Protein AF-A0A4Q4CQW1-F1 (afdb_monomer_lite)

Structure (mmCIF, N/CA/C/O backbone):
data_AF-A0A4Q4CQW1-F1
#
_entry.id   AF-A0A4Q4CQW1-F1
#
loop_
_atom_site.group_PDB
_atom_site.id
_atom_site.type_symbol
_atom_site.label_atom_id
_atom_site.label_alt_id
_atom_site.label_comp_id
_atom_site.label_asym_id
_atom_site.label_entity_id
_atom_site.label_seq_id
_atom_site.pdbx_PDB_ins_code
_atom_site.Cartn_x
_atom_site.Cartn_y
_atom_site.Cartn_z
_atom_site.occupancy
_atom_site.B_iso_or_equiv
_atom_site.auth_seq_id
_atom_site.auth_comp_id
_atom_site.auth_asym_id
_atom_site.auth_atom_id
_atom_site.pdbx_PDB_model_num
ATOM 1 N N . MET A 1 1 ? 96.031 -13.512 -10.163 1.00 49.12 1 MET A N 1
ATOM 2 C CA . MET A 1 1 ? 94.839 -12.641 -10.040 1.00 49.12 1 MET A CA 1
ATOM 3 C C . MET A 1 1 ? 93.915 -13.005 -11.191 1.00 49.12 1 MET A C 1
ATOM 5 O O . MET A 1 1 ? 94.384 -12.940 -12.320 1.00 49.12 1 MET A O 1
ATOM 9 N N . PRO A 1 2 ? 92.725 -13.565 -10.910 1.00 44.16 2 PRO A N 1
ATOM 10 C CA . PRO A 1 2 ? 91.571 -12.749 -10.520 1.00 44.16 2 PRO A CA 1
ATOM 11 C C . PRO A 1 2 ? 90.805 -13.259 -9.281 1.00 44.16 2 PRO A C 1
ATOM 13 O O . PRO A 1 2 ? 90.914 -14.414 -8.882 1.00 44.16 2 PRO A O 1
ATOM 16 N N . MET A 1 3 ? 90.066 -12.328 -8.670 1.00 43.31 3 MET A N 1
ATOM 17 C CA . MET A 1 3 ? 89.068 -12.498 -7.603 1.00 43.31 3 MET A CA 1
ATOM 18 C C . MET A 1 3 ? 87.832 -13.254 -8.105 1.00 43.31 3 MET A C 1
ATOM 20 O O . MET A 1 3 ? 87.540 -13.133 -9.286 1.00 43.31 3 MET A O 1
ATOM 24 N N . LEU A 1 4 ? 87.079 -13.905 -7.204 1.00 46.31 4 LEU A N 1
ATOM 25 C CA . LEU A 1 4 ? 85.600 -14.046 -7.183 1.00 46.31 4 LEU A CA 1
ATOM 26 C C . LEU A 1 4 ? 85.262 -14.946 -5.970 1.00 46.31 4 LEU A C 1
ATOM 28 O O . LEU A 1 4 ? 85.638 -16.108 -5.958 1.00 46.31 4 LEU A O 1
ATOM 32 N N . ALA A 1 5 ? 84.801 -14.460 -4.815 1.00 45.62 5 ALA A N 1
ATOM 33 C CA . ALA A 1 5 ? 83.564 -13.750 -4.457 1.00 45.62 5 ALA A CA 1
ATOM 34 C C . ALA A 1 5 ? 82.764 -14.652 -3.490 1.00 45.62 5 ALA A C 1
ATOM 36 O O . ALA A 1 5 ? 82.276 -15.713 -3.868 1.00 45.62 5 ALA A O 1
ATOM 37 N N . SER A 1 6 ? 82.677 -14.234 -2.225 1.00 50.53 6 SER A N 1
ATOM 38 C CA . SER A 1 6 ? 81.941 -14.908 -1.149 1.00 50.53 6 SER A CA 1
ATOM 39 C C . SER A 1 6 ? 80.443 -15.036 -1.465 1.00 50.53 6 SER A C 1
ATOM 41 O O . SER A 1 6 ? 79.864 -14.091 -2.012 1.00 50.53 6 SER A O 1
ATOM 43 N N . PRO A 1 7 ? 79.769 -16.132 -1.070 1.00 47.31 7 PRO A N 1
ATOM 44 C CA . PRO A 1 7 ? 78.327 -16.248 -1.237 1.00 47.31 7 PRO A CA 1
ATOM 45 C C . PRO A 1 7 ? 77.616 -15.290 -0.270 1.00 47.31 7 PRO A C 1
ATOM 47 O O . PRO A 1 7 ? 77.681 -15.440 0.949 1.00 47.31 7 PRO A O 1
ATOM 50 N N . ARG A 1 8 ? 76.942 -14.274 -0.820 1.00 46.38 8 ARG A N 1
ATOM 51 C CA . ARG A 1 8 ? 76.011 -13.420 -0.073 1.00 46.38 8 ARG A CA 1
ATOM 52 C C . ARG A 1 8 ? 74.721 -14.203 0.173 1.00 46.38 8 ARG A C 1
ATOM 54 O O . ARG A 1 8 ? 74.078 -14.639 -0.777 1.00 46.38 8 ARG A O 1
ATOM 61 N N . ALA A 1 9 ? 74.352 -14.360 1.441 1.00 49.25 9 ALA A N 1
ATOM 62 C CA . ALA A 1 9 ? 73.054 -14.877 1.850 1.00 49.25 9 ALA A CA 1
ATOM 63 C C . ALA A 1 9 ? 71.932 -13.970 1.312 1.00 49.25 9 ALA A C 1
ATOM 65 O O . ALA A 1 9 ? 71.965 -12.754 1.506 1.00 49.25 9 ALA A O 1
ATOM 66 N N . ALA A 1 10 ? 70.955 -14.556 0.621 1.00 48.00 10 ALA A N 1
ATOM 67 C CA . ALA A 1 10 ? 69.757 -13.855 0.173 1.00 48.00 10 ALA A CA 1
ATOM 68 C C . ALA A 1 10 ? 68.766 -13.709 1.348 1.00 48.00 10 ALA A C 1
ATOM 70 O O . ALA A 1 10 ? 68.547 -14.689 2.065 1.00 48.00 10 ALA A O 1
ATOM 71 N N . PRO A 1 11 ? 68.146 -12.535 1.566 1.00 47.41 11 PRO A N 1
ATOM 72 C CA . PRO A 1 11 ? 67.119 -12.388 2.586 1.00 47.41 11 PRO A CA 1
ATOM 73 C C . PRO A 1 11 ? 65.802 -12.982 2.069 1.00 47.41 11 PRO A C 1
ATOM 75 O O . PRO A 1 11 ? 65.310 -12.608 1.004 1.00 47.41 11 PRO A O 1
ATOM 78 N N . ILE A 1 12 ? 65.222 -13.911 2.827 1.00 50.59 12 ILE A N 1
ATOM 79 C CA . ILE A 1 12 ? 63.873 -14.426 2.579 1.00 50.59 12 ILE A CA 1
ATOM 80 C C . ILE A 1 12 ? 62.883 -13.337 3.005 1.00 50.59 12 ILE A C 1
ATOM 82 O O . ILE A 1 12 ? 62.698 -13.084 4.193 1.00 50.59 12 ILE A O 1
ATOM 86 N N . VAL A 1 13 ? 62.254 -12.676 2.034 1.00 48.62 13 VAL A N 1
ATOM 87 C CA . VAL A 1 13 ? 61.113 -11.786 2.278 1.00 48.62 13 VAL A CA 1
ATOM 88 C C . VAL A 1 13 ? 59.868 -12.660 2.415 1.00 48.62 13 VAL A C 1
ATOM 90 O O . VAL A 1 13 ? 59.354 -13.186 1.431 1.00 48.62 13 VAL A O 1
ATOM 93 N N . ALA A 1 14 ? 59.396 -12.847 3.646 1.00 47.66 14 ALA A N 1
ATOM 94 C CA . ALA A 1 14 ? 58.129 -13.513 3.919 1.00 47.66 14 ALA A CA 1
ATOM 95 C C . ALA A 1 14 ? 56.969 -12.544 3.631 1.00 47.66 14 ALA A C 1
ATOM 97 O O . ALA A 1 14 ? 56.717 -11.614 4.396 1.00 47.66 14 ALA A O 1
ATOM 98 N N . ILE A 1 15 ? 56.265 -12.752 2.517 1.00 51.72 15 ILE A N 1
ATOM 99 C CA . ILE A 1 15 ? 55.003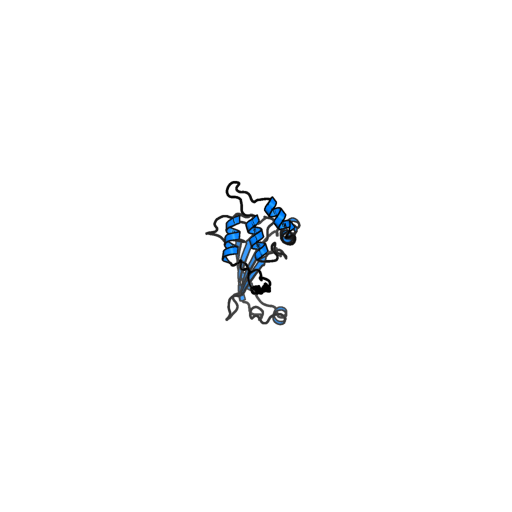 -12.065 2.223 1.00 51.72 15 ILE A CA 1
ATOM 100 C C . ILE A 1 15 ? 53.900 -12.783 3.006 1.00 51.72 15 ILE A C 1
ATOM 102 O O . ILE A 1 15 ? 53.448 -13.862 2.627 1.00 51.72 15 ILE A O 1
ATOM 106 N N . LEU A 1 16 ? 53.476 -12.189 4.119 1.00 48.44 16 LEU A N 1
ATOM 107 C CA . LEU A 1 16 ? 52.273 -12.598 4.842 1.00 48.44 16 LEU A CA 1
ATOM 108 C C . LEU A 1 16 ? 51.043 -12.147 4.040 1.00 48.44 16 LEU A C 1
ATOM 110 O O . LEU A 1 16 ? 50.651 -10.984 4.102 1.00 48.44 16 LEU A O 1
ATOM 114 N N . LEU A 1 17 ? 50.434 -13.066 3.282 1.00 49.72 17 LEU A N 1
ATOM 115 C CA . LEU A 1 17 ? 49.082 -12.871 2.757 1.00 49.72 17 LEU A CA 1
ATOM 116 C C . LEU A 1 17 ? 48.098 -12.892 3.932 1.00 49.72 17 LEU A C 1
ATOM 118 O O . LEU A 1 17 ? 47.755 -13.952 4.456 1.00 49.72 17 LEU A O 1
ATOM 122 N N . SER A 1 18 ? 47.623 -11.720 4.340 1.00 52.53 18 SER A N 1
ATOM 123 C CA . SER A 1 18 ? 46.448 -11.606 5.192 1.00 52.53 18 SER A CA 1
ATOM 124 C C . SER A 1 18 ? 45.213 -12.029 4.391 1.00 52.53 18 SER A C 1
ATOM 126 O O . SER A 1 18 ? 44.685 -11.286 3.567 1.00 52.53 18 SER A O 1
ATOM 128 N N . LEU A 1 19 ? 44.743 -13.254 4.634 1.00 51.09 19 LEU A N 1
ATOM 129 C CA . LEU A 1 19 ? 43.402 -13.695 4.254 1.00 51.09 19 LEU A CA 1
ATOM 130 C C . LEU A 1 19 ? 42.386 -12.864 5.048 1.00 51.09 19 LEU A C 1
ATOM 132 O O . LEU A 1 19 ? 42.023 -13.199 6.174 1.00 51.09 19 LEU A O 1
ATOM 136 N N . GLY A 1 20 ? 41.967 -11.736 4.475 1.00 50.59 20 GLY A N 1
ATOM 137 C CA . GLY A 1 20 ? 40.849 -10.958 4.985 1.00 50.59 20 GLY A CA 1
ATOM 138 C C . GLY A 1 20 ? 39.584 -11.803 4.910 1.00 50.59 20 GLY A C 1
ATOM 139 O O . GLY A 1 20 ? 39.096 -12.103 3.822 1.00 50.59 20 GLY A O 1
ATOM 140 N N . VAL A 1 21 ? 39.052 -12.200 6.064 1.00 57.56 21 VAL A N 1
ATOM 141 C CA . VAL A 1 21 ? 37.712 -12.778 6.151 1.00 57.56 21 VAL A CA 1
ATOM 142 C C . VAL A 1 21 ? 36.737 -11.651 5.821 1.00 57.56 21 VAL A C 1
ATOM 144 O O . VAL A 1 21 ? 36.438 -10.809 6.666 1.00 57.56 21 VAL A O 1
ATOM 147 N N . ALA A 1 22 ? 36.292 -11.585 4.566 1.00 57.78 22 ALA A N 1
ATOM 148 C CA . ALA A 1 22 ? 35.208 -10.700 4.174 1.00 57.78 22 ALA A CA 1
ATOM 149 C C . ALA A 1 22 ? 33.953 -11.138 4.937 1.00 57.78 22 ALA A C 1
ATOM 151 O O . ALA A 1 22 ? 33.376 -12.190 4.657 1.00 57.78 22 ALA A O 1
ATOM 152 N N . ALA A 1 23 ? 33.553 -10.351 5.936 1.00 54.97 23 ALA A N 1
ATOM 153 C CA . ALA A 1 23 ? 32.242 -10.502 6.545 1.00 54.97 23 ALA A CA 1
ATOM 154 C C . ALA A 1 23 ? 31.176 -10.389 5.437 1.00 54.97 23 ALA A C 1
ATOM 156 O O . ALA A 1 23 ? 31.339 -9.566 4.529 1.00 54.97 23 ALA A O 1
ATOM 157 N N . PRO A 1 24 ? 30.102 -11.197 5.471 1.00 51.22 24 PRO A N 1
ATOM 158 C CA . PRO A 1 24 ? 29.049 -11.094 4.476 1.00 51.22 24 PRO A CA 1
ATOM 159 C C . PRO A 1 24 ? 28.472 -9.680 4.538 1.00 51.22 24 PRO A C 1
ATOM 161 O O . PRO A 1 24 ? 27.963 -9.249 5.574 1.00 51.22 24 PRO A O 1
ATOM 164 N N . ALA A 1 25 ? 28.590 -8.941 3.436 1.00 57.81 25 ALA A N 1
ATOM 165 C CA . ALA A 1 25 ? 27.959 -7.642 3.308 1.00 57.81 25 ALA A CA 1
ATOM 166 C C . ALA A 1 25 ? 26.443 -7.855 3.386 1.00 57.81 25 ALA A C 1
ATOM 168 O O . ALA A 1 25 ? 25.837 -8.425 2.478 1.00 57.81 25 ALA A O 1
ATOM 169 N N . VAL A 1 26 ? 25.829 -7.435 4.490 1.00 58.59 26 VAL A N 1
ATOM 170 C CA . VAL A 1 26 ? 24.372 -7.361 4.577 1.00 58.59 26 VAL A CA 1
ATOM 171 C C . VAL A 1 26 ? 23.952 -6.263 3.607 1.00 58.59 26 VAL A C 1
ATOM 173 O O . VAL A 1 26 ? 24.338 -5.107 3.780 1.00 58.59 26 VAL A O 1
ATOM 176 N N . ALA A 1 27 ? 23.219 -6.624 2.553 1.00 65.88 27 ALA A N 1
ATOM 177 C CA . ALA A 1 27 ? 22.666 -5.642 1.631 1.00 65.88 27 ALA A CA 1
ATOM 178 C C . ALA A 1 27 ? 21.789 -4.669 2.431 1.00 65.88 27 ALA A C 1
ATOM 180 O O . ALA A 1 27 ? 20.836 -5.078 3.094 1.00 65.88 27 ALA A O 1
ATOM 181 N N . GLN A 1 28 ? 22.157 -3.390 2.425 1.00 77.62 28 GLN A N 1
ATOM 182 C CA . GLN A 1 28 ? 21.432 -2.376 3.174 1.00 77.62 28 GLN A CA 1
ATOM 183 C C . GLN A 1 28 ? 20.119 -2.055 2.464 1.00 77.62 28 GLN A C 1
ATOM 185 O O . GLN A 1 28 ? 20.101 -1.850 1.248 1.00 77.62 28 GLN A O 1
ATOM 190 N N . ALA A 1 29 ? 19.033 -1.992 3.236 1.00 88.38 29 ALA A N 1
ATOM 191 C CA . ALA A 1 29 ? 17.727 -1.669 2.691 1.00 88.38 29 ALA A CA 1
ATOM 192 C C . ALA A 1 29 ? 17.733 -0.290 2.009 1.00 88.38 29 ALA A C 1
ATOM 194 O O . ALA A 1 29 ? 18.381 0.638 2.512 1.00 88.38 29 ALA A O 1
ATOM 195 N N . PRO A 1 30 ? 17.017 -0.129 0.882 1.00 94.38 30 PRO A N 1
ATOM 196 C CA . PRO A 1 30 ? 16.922 1.144 0.198 1.00 94.38 30 PRO A CA 1
ATOM 197 C C . PRO A 1 30 ? 16.328 2.212 1.113 1.00 94.38 30 PRO A C 1
ATOM 199 O O . PRO A 1 30 ? 15.389 1.971 1.875 1.00 94.38 30 PRO A O 1
ATOM 202 N N . THR A 1 31 ? 16.860 3.423 1.006 1.00 95.31 31 THR A N 1
ATOM 203 C CA . THR A 1 31 ? 16.347 4.572 1.748 1.00 95.31 31 THR A CA 1
ATOM 204 C C . THR A 1 31 ? 14.974 4.995 1.210 1.00 95.31 31 THR A C 1
ATOM 206 O O . THR A 1 31 ? 14.658 4.743 0.042 1.00 95.31 31 THR A O 1
ATOM 209 N N . PRO A 1 32 ? 14.158 5.715 2.003 1.00 91.75 32 PRO A N 1
ATOM 210 C CA . PRO A 1 32 ? 12.898 6.276 1.513 1.00 91.75 32 PRO A CA 1
ATOM 211 C C . PRO A 1 32 ? 13.067 7.124 0.243 1.00 91.75 32 PRO A C 1
ATOM 213 O O . PRO A 1 32 ? 12.243 7.044 -0.666 1.00 91.75 32 PRO A O 1
ATOM 216 N N . MET A 1 33 ? 14.168 7.876 0.143 1.00 92.19 33 MET A N 1
ATOM 217 C CA . MET A 1 33 ? 14.482 8.674 -1.045 1.00 92.19 33 MET A CA 1
ATOM 218 C C . MET A 1 33 ? 14.753 7.804 -2.271 1.00 92.19 33 MET A C 1
ATOM 220 O O . MET A 1 33 ? 14.205 8.078 -3.332 1.00 92.19 33 MET A O 1
ATOM 224 N N . GLN A 1 34 ? 15.496 6.703 -2.124 1.00 94.88 34 GLN A N 1
ATOM 225 C CA . GLN A 1 34 ? 15.737 5.769 -3.229 1.00 94.88 34 GLN A CA 1
ATOM 226 C C . GLN A 1 34 ? 14.446 5.107 -3.724 1.00 94.88 34 GLN A C 1
ATOM 228 O O . GLN A 1 34 ? 14.309 4.848 -4.919 1.00 94.88 34 GLN A O 1
ATOM 233 N N . VAL A 1 35 ? 13.488 4.847 -2.829 1.00 94.12 35 VAL A N 1
ATOM 234 C CA . VAL A 1 35 ? 12.163 4.343 -3.217 1.00 94.12 35 VAL A CA 1
ATOM 235 C C . VAL A 1 35 ? 11.405 5.397 -4.027 1.00 94.12 35 VAL A C 1
ATOM 237 O O . VAL A 1 35 ? 10.8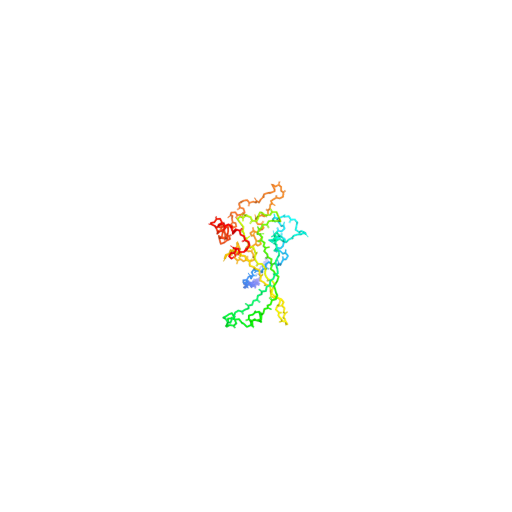71 5.076 -5.088 1.00 94.12 35 VAL A O 1
ATOM 240 N N . ILE A 1 36 ? 11.388 6.655 -3.573 1.00 92.19 36 ILE A N 1
ATOM 241 C CA . ILE A 1 36 ? 10.737 7.764 -4.290 1.00 92.19 36 ILE A CA 1
ATOM 242 C C . ILE A 1 36 ? 11.371 7.959 -5.671 1.00 92.19 36 ILE A C 1
ATOM 244 O O . ILE A 1 36 ? 10.659 7.958 -6.670 1.00 92.19 36 ILE A O 1
ATOM 248 N N . GLU A 1 37 ? 12.698 8.037 -5.752 1.00 93.88 37 GLU A N 1
ATOM 249 C CA . GLU A 1 37 ? 13.441 8.178 -7.011 1.00 93.88 37 GLU A CA 1
ATOM 250 C C . GLU A 1 37 ? 13.173 7.025 -7.984 1.00 93.88 37 GLU A C 1
ATOM 252 O O . GLU A 1 37 ? 13.093 7.230 -9.197 1.00 93.88 37 GLU A O 1
ATOM 257 N N . ALA A 1 38 ? 13.012 5.800 -7.477 1.00 95.38 38 ALA A N 1
ATOM 258 C CA . ALA A 1 38 ? 12.652 4.659 -8.306 1.00 95.38 38 ALA A CA 1
ATOM 259 C C . ALA A 1 38 ? 11.241 4.815 -8.900 1.00 95.38 38 ALA A C 1
ATOM 261 O O . ALA A 1 38 ? 11.056 4.562 -10.091 1.00 95.38 38 ALA A O 1
ATOM 262 N N . PHE A 1 39 ? 10.267 5.294 -8.117 1.00 93.81 39 PHE A N 1
ATOM 263 C CA . PHE A 1 39 ? 8.927 5.614 -8.623 1.00 93.81 39 PHE A CA 1
ATOM 264 C C . PHE A 1 39 ? 8.944 6.760 -9.641 1.00 93.81 39 PHE A C 1
ATOM 266 O O . PHE A 1 39 ? 8.292 6.644 -10.681 1.00 93.81 39 PHE A O 1
ATOM 273 N N . GLU A 1 40 ? 9.687 7.839 -9.375 1.00 93.00 40 GLU A N 1
ATOM 274 C CA . GLU A 1 40 ? 9.836 8.961 -10.314 1.00 93.00 40 GLU A CA 1
ATOM 275 C C . GLU A 1 40 ? 10.524 8.528 -11.609 1.00 93.00 40 GLU A C 1
ATOM 277 O O . GLU A 1 40 ? 10.162 8.976 -12.692 1.00 93.00 40 GLU A O 1
ATOM 282 N N . GLY A 1 41 ? 11.468 7.588 -11.527 1.00 93.38 41 GLY A N 1
ATOM 283 C CA . GLY A 1 41 ? 12.104 7.007 -12.703 1.00 93.38 41 GLY A CA 1
ATOM 284 C C . GLY A 1 41 ? 11.115 6.317 -13.646 1.00 93.38 41 GLY A C 1
ATOM 285 O O . GLY A 1 41 ? 11.354 6.286 -14.845 1.00 93.38 41 GLY A O 1
ATOM 286 N N . VAL A 1 42 ? 10.007 5.777 -13.135 1.00 92.12 42 VAL A N 1
ATOM 287 C CA . VAL A 1 42 ? 8.983 5.117 -13.961 1.00 92.12 42 VAL A CA 1
ATOM 288 C C . VAL A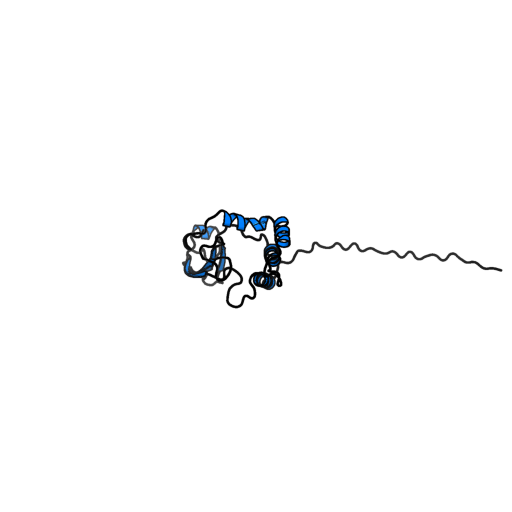 1 42 ? 7.902 6.096 -14.417 1.00 92.12 42 VAL A C 1
ATOM 290 O O . VAL A 1 42 ? 7.436 6.013 -15.549 1.00 92.12 42 VAL A O 1
ATOM 293 N N . GLN A 1 43 ? 7.482 7.007 -13.540 1.00 88.06 43 GLN A N 1
ATOM 294 C CA . GLN A 1 43 ? 6.305 7.861 -13.756 1.00 88.06 43 GLN A CA 1
ATOM 295 C C . GLN A 1 43 ? 6.645 9.275 -14.246 1.00 88.06 43 GLN A C 1
ATOM 297 O O . GLN A 1 43 ? 5.743 10.034 -14.599 1.00 88.06 43 GLN A O 1
ATOM 302 N N . GLY A 1 44 ? 7.928 9.634 -14.267 1.00 88.00 44 GLY A N 1
ATOM 303 C CA . GLY A 1 44 ? 8.380 11.015 -14.376 1.00 88.00 44 GLY A CA 1
ATOM 304 C C . GLY A 1 44 ? 8.325 11.750 -13.028 1.00 88.00 44 GLY A C 1
ATOM 305 O O . GLY A 1 44 ? 8.001 11.152 -12.001 1.00 88.00 44 GLY A O 1
ATOM 306 N N . PRO A 1 45 ? 8.648 13.055 -13.002 1.00 88.44 45 PRO A N 1
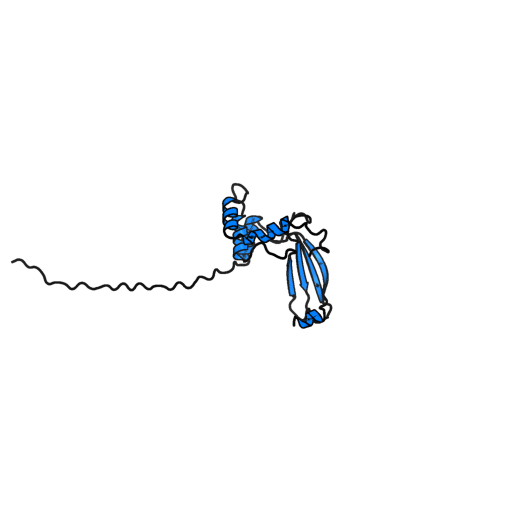ATOM 307 C CA . PRO A 1 45 ? 8.659 13.851 -11.776 1.00 88.44 45 PRO A CA 1
ATOM 308 C C . PRO A 1 45 ? 7.301 13.858 -11.058 1.00 88.44 45 PRO A C 1
ATOM 310 O O . PRO A 1 45 ? 6.277 14.237 -11.628 1.00 88.44 45 PRO A O 1
ATOM 313 N N . ILE A 1 46 ? 7.300 13.501 -9.774 1.00 86.31 46 ILE A N 1
ATOM 314 C CA . ILE A 1 46 ? 6.105 13.448 -8.928 1.00 86.31 46 ILE A CA 1
ATOM 315 C C . ILE A 1 46 ? 6.159 14.632 -7.961 1.00 86.31 46 ILE A C 1
ATOM 317 O O . ILE A 1 46 ? 7.015 14.695 -7.085 1.00 86.31 46 ILE A O 1
ATOM 321 N N . ARG A 1 47 ? 5.297 15.636 -8.157 1.00 87.44 47 ARG A N 1
ATOM 322 C CA . ARG A 1 47 ? 5.339 16.894 -7.372 1.00 87.44 47 ARG A CA 1
ATOM 323 C C . ARG A 1 47 ? 4.016 17.254 -6.704 1.00 87.44 47 ARG A C 1
ATOM 325 O O . ARG A 1 47 ? 4.011 17.944 -5.694 1.00 87.44 47 ARG A O 1
ATOM 332 N N . THR A 1 48 ? 2.901 16.785 -7.254 1.00 88.06 48 THR A N 1
ATOM 333 C CA . THR A 1 48 ? 1.546 17.190 -6.838 1.00 88.06 48 THR A CA 1
ATOM 334 C C . THR A 1 48 ? 0.676 16.021 -6.382 1.00 88.06 48 THR A C 1
ATOM 336 O O . THR A 1 48 ? -0.457 16.219 -5.950 1.00 88.06 48 THR A O 1
ATOM 339 N N . TYR A 1 49 ? 1.188 14.794 -6.467 1.00 89.94 49 TYR A N 1
ATOM 340 C CA . TYR A 1 49 ? 0.470 13.575 -6.112 1.00 89.94 49 TYR A CA 1
ATOM 341 C C . TYR A 1 49 ? 1.401 12.565 -5.433 1.00 89.94 49 TYR A C 1
ATOM 343 O O . TYR A 1 49 ? 2.605 12.777 -5.330 1.00 89.94 49 TYR A O 1
ATOM 351 N N . ARG A 1 50 ? 0.838 11.471 -4.909 1.00 89.75 50 ARG A N 1
ATOM 352 C CA . ARG A 1 50 ? 1.613 10.434 -4.209 1.00 89.75 50 ARG A CA 1
ATOM 353 C C . ARG A 1 50 ? 2.365 9.549 -5.210 1.00 89.75 50 ARG A C 1
ATOM 355 O O . ARG A 1 50 ? 1.753 9.166 -6.202 1.00 89.75 50 ARG A O 1
ATOM 362 N N . PRO A 1 51 ? 3.602 9.106 -4.918 1.00 88.00 51 PRO A N 1
ATOM 363 C CA . PRO A 1 51 ? 4.325 8.175 -5.788 1.00 88.00 51 PRO A CA 1
ATOM 364 C C . PRO A 1 51 ? 3.600 6.856 -6.062 1.00 88.00 51 PRO A C 1
ATOM 366 O O . PRO A 1 51 ? 3.814 6.228 -7.093 1.00 88.00 51 PRO A O 1
ATOM 369 N N . SER A 1 52 ? 2.724 6.447 -5.145 1.00 88.75 52 SER A N 1
ATOM 370 C CA . SER A 1 52 ? 1.885 5.263 -5.272 1.00 88.75 52 SER A CA 1
ATOM 371 C C . SER A 1 52 ? 0.487 5.544 -4.723 1.00 88.75 52 SER A C 1
ATOM 373 O O . SER A 1 52 ? 0.315 6.366 -3.818 1.00 88.75 52 SER A O 1
ATOM 375 N N . HIS A 1 53 ? -0.519 4.884 -5.298 1.00 93.75 53 HIS A N 1
ATOM 376 C CA . HIS A 1 53 ? -1.940 5.117 -5.018 1.00 93.75 53 HIS A CA 1
ATOM 377 C C . HIS A 1 53 ? -2.351 6.612 -5.014 1.00 93.75 53 HIS A C 1
ATOM 379 O O . HIS A 1 53 ? -3.013 7.071 -4.069 1.00 93.75 53 HIS A O 1
ATOM 385 N N . PRO A 1 54 ? -1.960 7.412 -6.031 1.00 93.44 54 PRO A N 1
ATOM 386 C CA . PRO A 1 54 ? -2.223 8.851 -6.071 1.00 93.44 54 PRO A CA 1
ATOM 387 C C . PRO A 1 54 ? -3.710 9.191 -6.114 1.00 93.44 54 PRO A C 1
ATOM 389 O O . PRO A 1 54 ? -4.148 10.079 -5.379 1.00 93.44 54 PRO A O 1
ATOM 392 N N . LYS A 1 55 ? -4.494 8.455 -6.906 1.00 95.19 55 LYS A N 1
ATOM 393 C CA . LYS A 1 55 ? -5.944 8.621 -6.996 1.00 95.19 55 LYS A CA 1
ATOM 394 C C . LYS A 1 55 ? -6.638 7.895 -5.843 1.00 95.19 55 LYS A C 1
ATOM 396 O O . LYS A 1 55 ? -6.310 6.749 -5.532 1.00 95.19 55 LYS A O 1
ATOM 401 N N . GLY A 1 56 ? -7.593 8.564 -5.205 1.00 94.75 56 GLY A N 1
ATOM 402 C CA . GLY A 1 56 ? -8.342 7.995 -4.092 1.00 94.75 56 GLY A CA 1
ATOM 403 C C . GLY A 1 56 ? -9.392 8.938 -3.524 1.00 94.75 56 GLY A C 1
ATOM 404 O O . GLY A 1 56 ? -9.468 10.098 -3.920 1.00 94.75 56 GLY A O 1
ATOM 405 N N . THR A 1 57 ? -10.172 8.430 -2.577 1.00 95.81 57 THR A N 1
ATOM 406 C CA . THR A 1 57 ? -11.200 9.181 -1.848 1.00 95.81 57 THR A CA 1
ATOM 407 C C . THR A 1 57 ? -11.074 8.926 -0.350 1.00 95.81 57 THR A C 1
ATOM 409 O O . THR A 1 57 ? -10.525 7.901 0.064 1.00 95.81 57 THR A O 1
ATOM 412 N N . CYS A 1 58 ? -11.562 9.857 0.461 1.00 97.19 58 CYS A N 1
ATOM 413 C CA . CYS A 1 58 ? -11.499 9.770 1.914 1.00 97.19 58 CYS A CA 1
ATOM 414 C C . CYS A 1 58 ? -12.891 9.572 2.515 1.00 97.19 58 CYS A C 1
ATOM 416 O O . CYS A 1 58 ? -13.887 10.061 1.989 1.00 97.19 58 CYS A O 1
ATOM 418 N N . ALA A 1 59 ? -12.927 8.898 3.657 1.00 97.69 59 ALA A N 1
ATOM 419 C CA . ALA A 1 59 ? -14.079 8.796 4.533 1.00 97.69 59 ALA A CA 1
ATOM 420 C C . ALA A 1 59 ? -13.639 9.034 5.983 1.00 97.69 59 ALA A C 1
ATOM 422 O O . ALA A 1 59 ? -12.458 8.923 6.321 1.00 97.69 59 ALA A O 1
ATOM 423 N N . ALA A 1 60 ? -14.598 9.349 6.844 1.00 97.75 60 ALA A N 1
ATOM 424 C CA . ALA A 1 60 ? -14.409 9.381 8.285 1.00 97.75 60 ALA A CA 1
ATOM 425 C C . ALA A 1 60 ? -15.363 8.375 8.925 1.00 97.75 60 ALA A C 1
ATOM 427 O O . ALA A 1 60 ? -16.458 8.132 8.416 1.00 97.75 60 ALA A O 1
ATOM 428 N N . GLY A 1 61 ? -14.944 7.784 10.034 1.00 96.56 61 GLY A N 1
ATOM 429 C CA . GLY A 1 61 ? -15.740 6.784 10.725 1.00 96.56 61 GLY A CA 1
ATOM 430 C C . GLY A 1 61 ? -15.203 6.511 12.112 1.00 96.56 61 GLY A C 1
ATOM 431 O O . GLY A 1 61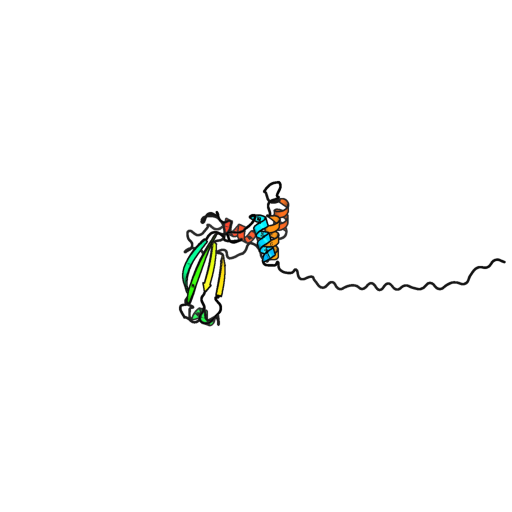 ? -14.429 7.295 12.662 1.00 96.56 61 GLY A O 1
ATOM 432 N N . PHE A 1 62 ? -15.585 5.369 12.666 1.00 96.88 62 PHE A N 1
ATOM 433 C CA . PHE A 1 62 ? -15.119 4.943 13.974 1.00 96.88 62 PHE A CA 1
ATOM 434 C C . PHE A 1 62 ? -14.744 3.470 13.961 1.00 96.88 62 PHE A C 1
ATOM 436 O O . PHE A 1 62 ? -15.354 2.681 13.243 1.00 96.88 62 PHE A O 1
ATOM 443 N N . PHE A 1 63 ? -13.763 3.126 14.783 1.00 96.38 63 PHE A N 1
ATOM 444 C CA . PHE A 1 63 ? -13.416 1.753 15.106 1.00 96.38 63 PHE A CA 1
ATOM 445 C C . PHE A 1 63 ? -13.804 1.467 16.554 1.00 96.38 63 PHE A C 1
ATOM 447 O O . PHE A 1 63 ? -13.645 2.326 17.418 1.00 96.38 63 PHE A O 1
ATOM 454 N N . GLU A 1 64 ? -14.309 0.269 16.811 1.00 95.94 64 GLU A N 1
ATOM 455 C CA . GLU A 1 64 ? -14.600 -0.222 18.152 1.00 95.94 64 GLU A CA 1
ATOM 456 C C . GLU A 1 64 ? -14.033 -1.637 18.245 1.00 95.94 64 GLU A C 1
ATOM 458 O O . GLU A 1 64 ? -14.429 -2.529 17.493 1.00 95.94 64 GLU A O 1
ATOM 463 N N . GLY A 1 65 ? -13.029 -1.820 19.103 1.00 93.88 65 GLY A N 1
ATOM 464 C CA . GLY A 1 65 ? -12.412 -3.126 19.302 1.00 93.88 65 GLY A CA 1
ATOM 465 C C . GLY A 1 65 ? -13.363 -4.092 20.001 1.00 93.88 65 GLY A C 1
ATOM 466 O O . GLY A 1 65 ? -14.019 -3.721 20.969 1.00 93.88 65 GLY A O 1
ATOM 467 N N . THR A 1 66 ? -13.412 -5.345 19.551 1.00 96.00 66 THR A N 1
ATOM 468 C CA . THR A 1 66 ? -14.213 -6.377 20.221 1.00 96.00 66 THR A CA 1
ATOM 469 C C . THR A 1 66 ? -13.496 -6.941 21.449 1.00 96.00 66 THR A C 1
ATOM 471 O O . THR A 1 66 ? -12.272 -6.836 21.587 1.00 96.00 66 THR A O 1
ATOM 474 N N . ALA A 1 67 ? -14.250 -7.621 22.317 1.00 95.50 67 ALA A N 1
ATOM 475 C CA . ALA A 1 67 ? -13.693 -8.327 23.469 1.00 95.50 67 ALA A CA 1
ATOM 476 C C . ALA A 1 67 ? -12.703 -9.435 23.059 1.00 95.50 67 ALA A C 1
ATOM 478 O O . ALA A 1 67 ? -11.746 -9.712 23.779 1.00 95.50 67 ALA A O 1
ATOM 479 N N . GLU A 1 68 ? -12.896 -10.066 21.900 1.00 96.50 68 GLU A N 1
ATOM 480 C CA . GLU A 1 68 ? -11.963 -11.042 21.330 1.00 96.50 68 GLU A CA 1
ATOM 481 C C . GLU A 1 68 ? -10.665 -10.369 20.880 1.00 96.50 68 GLU A C 1
ATOM 483 O O . GLU A 1 68 ? -9.585 -10.887 21.157 1.00 96.50 68 GLU A O 1
ATOM 488 N N . GLY A 1 69 ? -10.753 -9.193 20.250 1.00 94.06 69 GLY A N 1
ATOM 489 C CA . GLY A 1 69 ? -9.583 -8.404 19.862 1.00 94.06 69 GLY A CA 1
ATOM 490 C C . GLY A 1 69 ? -8.724 -8.006 21.064 1.00 94.06 69 GLY A C 1
ATOM 491 O O . GLY A 1 69 ? -7.500 -8.123 21.008 1.00 94.06 69 GLY A O 1
ATOM 492 N N . ALA A 1 70 ? -9.357 -7.640 22.183 1.00 94.56 70 ALA A N 1
ATOM 493 C CA . ALA A 1 70 ? -8.671 -7.313 23.436 1.00 94.56 70 ALA A CA 1
ATOM 494 C C . ALA A 1 70 ? -7.896 -8.501 24.044 1.00 94.56 70 ALA A C 1
ATOM 496 O O . ALA A 1 70 ? -6.922 -8.299 24.764 1.00 94.56 70 ALA A O 1
ATOM 497 N N . LYS A 1 71 ? -8.284 -9.749 23.740 1.00 96.44 71 LYS A N 1
ATOM 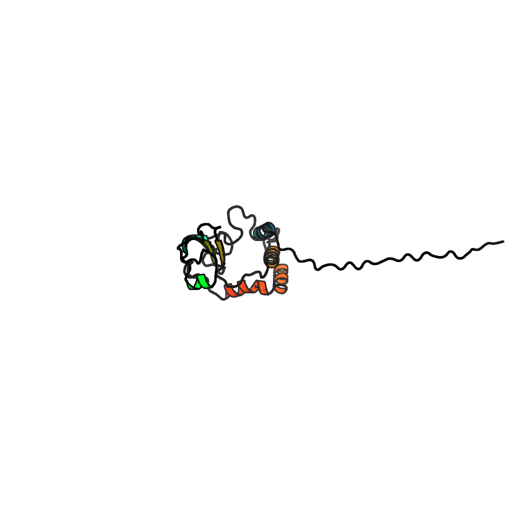498 C CA . LYS A 1 71 ? -7.535 -10.950 24.165 1.00 96.44 71 LYS A CA 1
ATOM 499 C C . LYS A 1 71 ? -6.271 -11.180 23.329 1.00 96.44 71 LYS A C 1
ATOM 501 O O . LYS A 1 71 ? -5.376 -11.888 23.778 1.00 96.44 71 LYS A O 1
ATOM 506 N N . LEU A 1 72 ? -6.206 -10.615 22.120 1.00 96.75 72 LEU A N 1
ATOM 507 C CA . LEU A 1 72 ? -5.104 -10.796 21.166 1.00 96.75 72 LEU A CA 1
ATOM 508 C C . LEU A 1 72 ? -4.104 -9.631 21.162 1.00 96.75 72 LEU A C 1
ATOM 510 O O . LEU A 1 72 ? -3.004 -9.777 20.631 1.00 96.75 72 LEU A O 1
ATOM 514 N N . SER A 1 73 ? -4.476 -8.471 21.706 1.00 92.81 73 SER A N 1
ATOM 515 C CA . SER A 1 73 ? -3.677 -7.248 21.625 1.00 92.81 73 SER A CA 1
ATOM 516 C C . SER A 1 73 ? -3.816 -6.392 22.875 1.00 92.81 73 SER A C 1
ATOM 518 O O . SER A 1 73 ? -4.916 -6.172 23.370 1.00 92.81 73 SER A O 1
ATOM 520 N N . VAL A 1 74 ? -2.693 -5.834 23.331 1.00 91.00 74 VAL A N 1
ATOM 521 C CA . VAL A 1 74 ? -2.643 -4.854 24.431 1.00 91.00 74 VAL A CA 1
ATOM 522 C C . VAL A 1 74 ? -2.800 -3.405 23.949 1.00 91.00 74 VAL A C 1
ATOM 524 O O . VAL A 1 74 ? -2.722 -2.475 24.748 1.00 91.00 74 VAL A O 1
ATOM 527 N N . SER A 1 75 ? -2.974 -3.183 22.640 1.00 90.50 75 SER A N 1
ATOM 528 C CA . SER A 1 75 ? -3.128 -1.833 22.091 1.00 90.50 75 SER A CA 1
ATOM 529 C C . SER A 1 75 ? -4.427 -1.186 22.592 1.00 90.50 75 SER A C 1
ATOM 531 O O . SER A 1 75 ? -5.484 -1.820 22.507 1.00 90.50 75 SER A O 1
ATOM 533 N N . PRO A 1 76 ? -4.407 0.096 23.015 1.00 89.31 76 PRO A N 1
ATOM 534 C CA . PRO A 1 76 ? -5.613 0.789 23.470 1.00 89.31 76 PRO A CA 1
ATOM 535 C C . PRO A 1 76 ? -6.709 0.882 22.402 1.00 89.31 76 PRO A C 1
ATOM 537 O O . PRO A 1 76 ? -7.880 1.030 22.742 1.00 89.31 76 PRO A O 1
ATOM 540 N N . ALA A 1 77 ? -6.359 0.740 21.116 1.00 90.69 77 ALA A N 1
ATOM 541 C CA . ALA A 1 77 ? -7.339 0.677 20.035 1.00 90.69 77 ALA A CA 1
ATOM 542 C C . ALA A 1 77 ? -8.355 -0.467 20.225 1.00 90.69 77 ALA A C 1
ATOM 544 O O . ALA A 1 77 ? -9.500 -0.338 19.804 1.00 90.69 77 ALA A O 1
ATOM 545 N N . PHE A 1 78 ? -7.960 -1.562 20.886 1.00 92.88 78 PHE A N 1
ATOM 546 C CA . PHE A 1 78 ? -8.815 -2.726 21.132 1.00 92.88 78 PHE A CA 1
ATOM 547 C C . PHE A 1 78 ? -9.534 -2.696 22.490 1.00 92.88 78 PHE A C 1
ATOM 549 O O . PHE A 1 78 ? -10.204 -3.660 22.840 1.00 92.88 78 PHE A O 1
ATOM 556 N N . GLY A 1 79 ? -9.453 -1.598 23.247 1.00 90.00 79 GLY A N 1
ATOM 557 C CA . GLY A 1 79 ? -10.049 -1.474 24.586 1.00 90.00 79 GLY A CA 1
ATOM 558 C C . GLY A 1 79 ? -11.576 -1.307 24.631 1.00 90.00 79 GLY A C 1
ATOM 559 O O . GLY A 1 79 ? -12.096 -0.876 25.656 1.00 90.00 79 GLY A O 1
ATOM 560 N N . GLY A 1 80 ? -12.298 -1.569 23.535 1.00 91.12 80 GLY A N 1
ATOM 561 C CA . GLY A 1 80 ? -13.762 -1.440 23.452 1.00 91.12 80 GLY A CA 1
ATOM 562 C C . GLY A 1 80 ? -14.301 -0.011 23.339 1.00 91.12 80 GLY A C 1
ATOM 563 O O . GLY A 1 80 ? -15.500 0.183 23.174 1.00 91.12 80 GLY A O 1
ATOM 564 N N . GLN A 1 81 ? -13.443 1.007 23.407 1.00 91.56 81 GLN A N 1
ATOM 565 C CA . GLN A 1 81 ? -13.862 2.388 23.184 1.00 91.56 81 GLN A CA 1
ATOM 566 C C . GLN A 1 81 ? -13.994 2.685 21.691 1.00 91.56 81 GLN A C 1
ATOM 568 O O . GLN A 1 81 ? -13.176 2.258 20.876 1.00 91.56 81 GLN A O 1
ATOM 573 N N . ARG A 1 82 ? -15.002 3.487 21.346 1.00 95.50 82 ARG A N 1
ATOM 574 C CA . ARG A 1 82 ? -15.203 3.992 19.991 1.00 95.50 82 ARG A CA 1
ATOM 575 C C . ARG A 1 82 ? -14.159 5.066 19.671 1.00 95.50 82 ARG A C 1
ATOM 577 O O . ARG A 1 82 ? -14.212 6.162 20.225 1.00 95.50 82 ARG A O 1
ATOM 584 N N . ILE A 1 83 ? -13.237 4.776 18.752 1.00 95.81 83 ILE A N 1
ATOM 585 C CA . ILE A 1 83 ? -12.147 5.686 18.363 1.00 95.81 83 ILE A CA 1
ATOM 586 C C . ILE A 1 83 ? -12.390 6.297 16.975 1.00 95.81 83 ILE A C 1
ATOM 588 O O . ILE A 1 83 ? -12.757 5.567 16.049 1.00 95.81 83 ILE A O 1
ATOM 592 N N . PRO A 1 84 ? -12.195 7.617 16.783 1.00 97.00 84 PRO A N 1
ATOM 593 C CA . PRO A 1 84 ? -12.313 8.241 15.469 1.00 97.00 84 PRO A CA 1
ATOM 594 C C . PRO A 1 84 ? -11.281 7.692 14.480 1.00 97.00 84 PRO A C 1
ATOM 596 O O . PRO A 1 84 ? -10.123 7.450 14.828 1.00 97.00 84 PRO A O 1
ATOM 599 N N . THR A 1 85 ? -11.689 7.550 13.221 1.00 97.62 85 THR A N 1
ATOM 600 C CA . THR A 1 85 ? -10.817 7.107 12.130 1.00 97.62 85 THR A CA 1
ATOM 601 C C . THR A 1 85 ? -10.910 8.030 10.926 1.00 97.62 85 THR A C 1
ATOM 603 O O . THR A 1 85 ? -11.980 8.544 10.593 1.00 97.62 85 THR A O 1
ATOM 606 N N . ILE A 1 86 ? -9.775 8.212 10.252 1.00 98.00 86 ILE A N 1
ATOM 607 C CA . ILE A 1 86 ? -9.721 8.764 8.897 1.00 98.00 86 ILE A CA 1
ATOM 608 C C . ILE A 1 86 ? -9.338 7.618 7.974 1.00 98.00 86 ILE A C 1
ATOM 610 O O . ILE A 1 86 ? -8.307 6.975 8.166 1.00 98.00 86 ILE A O 1
ATOM 614 N N . ILE A 1 87 ? -10.171 7.368 6.975 1.00 97.75 87 ILE A N 1
ATOM 615 C CA . ILE A 1 87 ? -10.025 6.261 6.038 1.00 97.75 87 ILE A CA 1
ATOM 616 C C . ILE A 1 87 ? -9.730 6.848 4.665 1.00 97.75 87 ILE A C 1
ATOM 618 O O . ILE A 1 87 ? -10.380 7.798 4.232 1.00 97.75 87 ILE A O 1
ATOM 622 N N . ARG A 1 88 ? -8.765 6.271 3.953 1.00 97.50 88 ARG A N 1
ATOM 623 C CA . ARG A 1 88 ? -8.491 6.590 2.557 1.00 97.50 88 ARG A CA 1
ATOM 624 C C . ARG A 1 88 ? -8.525 5.330 1.711 1.00 97.50 88 ARG A C 1
ATOM 626 O O . ARG A 1 88 ? -7.717 4.420 1.895 1.00 97.50 88 ARG A O 1
ATOM 633 N N . PHE A 1 89 ? -9.403 5.351 0.721 1.00 96.75 89 PHE A N 1
ATOM 634 C CA . PHE A 1 89 ? -9.429 4.391 -0.368 1.00 96.75 89 PHE A CA 1
ATOM 635 C C . PHE A 1 89 ? -8.591 4.907 -1.533 1.00 96.75 89 PHE A C 1
ATOM 637 O O . PHE A 1 89 ? -8.468 6.118 -1.735 1.00 96.75 89 PHE A O 1
ATOM 644 N N . GLY A 1 90 ? -8.023 4.009 -2.327 1.00 95.56 90 GLY A N 1
ATOM 645 C CA . GLY A 1 90 ? -7.272 4.398 -3.516 1.00 95.56 90 GLY A CA 1
ATOM 646 C C . GLY A 1 90 ? -7.075 3.258 -4.494 1.00 95.56 90 GLY A C 1
ATOM 647 O O . GLY A 1 90 ? -7.325 2.097 -4.178 1.00 95.56 90 GLY A O 1
ATOM 648 N N . VAL A 1 91 ? -6.605 3.591 -5.689 1.00 95.69 91 VAL A N 1
ATOM 649 C CA . VAL A 1 91 ? -6.312 2.626 -6.755 1.00 95.69 91 VAL A CA 1
ATOM 650 C C . VAL A 1 91 ? -4.825 2.669 -7.090 1.00 95.69 91 VAL A C 1
ATOM 652 O O . VAL A 1 91 ? -4.235 3.747 -7.154 1.00 95.69 91 VAL A O 1
ATOM 655 N N . GLY A 1 92 ? -4.204 1.500 -7.257 1.00 92.94 92 GLY A N 1
ATOM 656 C CA . GLY A 1 92 ? -2.813 1.411 -7.697 1.00 92.94 92 GLY A CA 1
ATOM 657 C C . GLY A 1 92 ? -2.657 1.873 -9.150 1.00 92.94 92 GLY A C 1
ATOM 658 O O . GLY A 1 92 ? -3.549 1.655 -9.970 1.00 92.94 92 GLY A O 1
ATOM 659 N N . GLY A 1 93 ? -1.514 2.468 -9.487 1.00 88.81 93 GLY A N 1
ATOM 660 C CA . GLY A 1 93 ? -1.252 3.073 -10.797 1.00 88.81 93 GLY A CA 1
ATOM 661 C C . GLY A 1 93 ? -1.020 4.581 -10.691 1.00 88.81 93 GLY A C 1
ATOM 662 O O . GLY A 1 93 ? -0.695 5.081 -9.617 1.00 88.81 93 GLY A O 1
ATOM 663 N N . GLY A 1 94 ? -1.177 5.295 -11.808 1.00 88.56 94 GLY A N 1
ATOM 664 C CA . GLY A 1 94 ? -0.987 6.747 -11.886 1.00 88.56 94 GLY A CA 1
ATOM 665 C C . GLY A 1 94 ? -2.221 7.569 -11.471 1.00 88.56 94 GLY A C 1
ATOM 666 O O . GLY A 1 94 ? -3.288 7.012 -11.202 1.00 88.56 94 GLY A O 1
ATOM 667 N N . PRO A 1 95 ? -2.119 8.912 -11.443 1.00 89.44 95 PRO A N 1
ATOM 668 C CA . PRO A 1 95 ? -3.202 9.808 -11.008 1.00 89.44 95 PRO A CA 1
ATOM 669 C C . PRO A 1 95 ? -4.470 9.725 -11.875 1.00 89.44 95 PRO A C 1
ATOM 671 O O . PRO A 1 95 ? -5.555 10.060 -11.410 1.00 89.44 95 PRO A O 1
ATOM 674 N N . THR A 1 96 ? -4.349 9.238 -13.110 1.00 90.56 96 THR A N 1
ATOM 675 C CA . THR A 1 96 ? -5.449 9.061 -14.070 1.00 90.56 96 THR A CA 1
ATOM 676 C C . THR A 1 96 ? -5.954 7.617 -14.156 1.00 90.56 96 THR A C 1
ATOM 678 O O . THR A 1 96 ? -6.752 7.300 -15.037 1.00 90.56 96 THR A O 1
ATOM 681 N N . ALA A 1 97 ? -5.512 6.721 -13.264 1.00 92.75 97 ALA A N 1
ATOM 682 C CA . ALA A 1 97 ? -5.938 5.325 -13.282 1.00 92.75 97 ALA A CA 1
ATOM 683 C C . ALA A 1 97 ? -7.470 5.194 -13.167 1.00 92.75 97 ALA A C 1
ATOM 685 O O . ALA A 1 97 ? -8.124 5.851 -12.348 1.00 92.75 97 ALA A O 1
ATOM 686 N N . ALA A 1 98 ? -8.054 4.315 -13.984 1.00 94.12 98 ALA A N 1
ATOM 687 C CA . ALA A 1 98 ? -9.470 3.984 -13.888 1.00 94.12 98 ALA A CA 1
ATOM 688 C C . ALA A 1 98 ? -9.751 3.231 -12.578 1.00 94.12 98 ALA A C 1
ATOM 690 O O . ALA A 1 98 ? -9.012 2.308 -12.220 1.00 94.12 98 ALA A O 1
ATOM 691 N N . ASP A 1 99 ? -10.857 3.559 -11.901 1.00 93.12 99 ASP A N 1
ATOM 692 C CA . ASP A 1 99 ? -11.273 2.849 -10.675 1.00 93.12 99 ASP A CA 1
ATOM 693 C C . ASP A 1 99 ? -11.686 1.399 -10.954 1.00 93.12 99 ASP A C 1
ATOM 695 O O . ASP A 1 99 ? -11.786 0.594 -10.035 1.00 93.12 99 ASP A O 1
ATOM 699 N N . THR A 1 100 ? -11.877 1.046 -12.225 1.00 92.44 100 THR A N 1
ATOM 700 C CA . THR A 1 100 ? -12.179 -0.302 -12.725 1.00 92.44 100 THR A CA 1
ATOM 701 C C . THR A 1 100 ? -10.943 -1.036 -13.256 1.00 92.44 100 THR A C 1
ATOM 703 O O . THR A 1 100 ? -11.056 -2.154 -13.749 1.00 92.44 100 THR A O 1
ATOM 706 N N . SER A 1 101 ? -9.746 -0.443 -13.163 1.00 93.12 101 SER A N 1
ATOM 707 C CA . SER A 1 101 ? -8.513 -1.085 -13.635 1.00 93.12 101 SER A CA 1
ATOM 708 C C . SER A 1 101 ? -8.189 -2.361 -12.843 1.00 93.12 101 SER A C 1
ATOM 710 O O . SER A 1 101 ? -8.458 -2.451 -11.638 1.00 93.12 101 SER A O 1
ATOM 712 N N . ARG A 1 102 ? -7.568 -3.347 -13.509 1.00 93.50 102 ARG A N 1
ATOM 713 C CA . ARG A 1 102 ? -7.030 -4.576 -12.889 1.00 93.50 102 ARG A CA 1
ATOM 714 C C . ARG A 1 102 ? -5.744 -4.285 -12.115 1.00 93.50 102 ARG A C 1
ATOM 716 O O . ARG A 1 102 ? -4.647 -4.662 -12.508 1.00 93.50 102 ARG A O 1
ATOM 723 N N . SER A 1 103 ? -5.914 -3.557 -11.024 1.00 94.25 103 SER A N 1
ATOM 724 C CA . SER A 1 103 ? -4.870 -3.075 -10.124 1.00 94.25 103 SER A CA 1
ATOM 725 C C . SER A 1 103 ? -5.299 -3.303 -8.676 1.00 94.25 103 SER A C 1
ATOM 727 O O . SER A 1 103 ? -6.452 -3.652 -8.414 1.00 94.25 103 SER A O 1
ATOM 729 N N . THR A 1 104 ? -4.402 -3.086 -7.722 1.00 95.56 104 THR A N 1
ATOM 730 C CA . THR A 1 104 ? -4.732 -3.123 -6.294 1.00 95.56 104 THR A CA 1
ATOM 731 C C . THR A 1 104 ? -5.716 -2.008 -5.934 1.00 95.56 104 THR A C 1
ATOM 733 O O . THR A 1 104 ? -5.737 -0.928 -6.538 1.00 95.56 104 THR A O 1
ATOM 736 N N . ARG A 1 105 ? -6.546 -2.248 -4.920 1.00 96.44 105 ARG A N 1
ATOM 737 C CA . ARG A 1 105 ? -7.216 -1.187 -4.162 1.00 96.44 105 ARG A CA 1
ATOM 738 C C . ARG A 1 105 ? -6.456 -1.016 -2.848 1.00 96.44 105 ARG A C 1
ATOM 740 O O . ARG A 1 105 ? -6.014 -2.008 -2.281 1.00 96.44 105 ARG A O 1
ATOM 747 N N . SER A 1 106 ? -6.237 0.213 -2.395 1.00 95.81 106 SER A N 1
ATOM 748 C CA . SER A 1 106 ? -5.624 0.489 -1.088 1.00 95.81 106 SER A CA 1
ATOM 749 C C . SER A 1 106 ? -6.681 0.859 -0.065 1.00 95.81 106 SER A C 1
ATOM 751 O O . SER A 1 106 ? -7.590 1.625 -0.389 1.00 95.81 106 SER A O 1
ATOM 753 N N . LEU A 1 107 ? -6.475 0.410 1.168 1.00 96.44 107 LEU A N 1
ATOM 754 C CA . LEU A 1 107 ? -7.210 0.836 2.351 1.00 96.44 107 LEU A CA 1
ATOM 755 C C . LEU A 1 107 ? -6.199 1.335 3.382 1.00 96.44 107 LEU A C 1
ATOM 757 O O . LEU A 1 107 ? -5.501 0.546 4.015 1.00 96.44 107 LEU A O 1
ATOM 761 N N . SER A 1 108 ? -6.102 2.652 3.531 1.00 97.06 108 SER A N 1
ATOM 762 C CA . SER A 1 108 ? -5.310 3.267 4.594 1.00 97.06 108 SER A CA 1
ATOM 763 C C . SER A 1 108 ? -6.236 3.775 5.685 1.00 97.06 108 SER A C 1
ATOM 765 O O . SER A 1 108 ? -7.216 4.453 5.383 1.00 97.06 108 SER A O 1
ATOM 767 N N . ILE A 1 109 ? -5.937 3.463 6.941 1.00 97.31 109 ILE A N 1
ATOM 768 C CA . ILE A 1 109 ? -6.751 3.871 8.087 1.00 97.31 109 ILE A CA 1
ATOM 769 C C . ILE A 1 109 ? -5.833 4.498 9.124 1.00 97.31 109 ILE A C 1
ATOM 771 O O . ILE A 1 109 ? -4.864 3.872 9.544 1.00 97.31 109 ILE A O 1
ATOM 775 N N . ARG A 1 110 ? -6.162 5.718 9.544 1.00 97.31 110 ARG A N 1
ATOM 776 C CA . ARG A 1 110 ? -5.579 6.365 10.715 1.00 97.31 110 ARG A CA 1
ATOM 777 C C . ARG A 1 110 ? -6.549 6.253 11.876 1.00 97.31 110 ARG A C 1
ATOM 779 O O . ARG A 1 110 ? -7.631 6.835 11.813 1.00 97.31 110 ARG A O 1
ATOM 786 N N . PHE A 1 111 ? -6.146 5.562 12.931 1.00 96.69 111 PHE A N 1
ATOM 787 C CA . PHE A 1 111 ? -6.877 5.438 14.186 1.00 96.69 111 PHE A CA 1
ATOM 788 C C . PHE A 1 111 ? -6.403 6.515 15.163 1.00 96.69 111 PHE A C 1
ATOM 790 O O . PHE A 1 111 ? -5.218 6.580 15.499 1.00 96.69 111 PHE A O 1
ATOM 797 N N . GLN A 1 112 ? -7.318 7.363 15.633 1.00 94.88 112 GLN A N 1
ATOM 798 C CA . GLN A 1 112 ? -7.022 8.372 16.650 1.00 94.88 112 GLN A CA 1
ATOM 799 C C . GLN A 1 112 ? -7.135 7.745 18.041 1.00 94.88 112 GLN A C 1
ATOM 801 O O . GLN A 1 112 ? -8.158 7.858 18.714 1.00 94.88 112 GLN A O 1
ATOM 806 N N . VAL A 1 113 ? -6.093 7.011 18.430 1.00 89.75 113 VAL A N 1
ATOM 807 C CA . VAL A 1 113 ? -6.045 6.290 19.705 1.00 89.75 113 VAL A CA 1
ATOM 808 C C . VAL A 1 113 ? -6.026 7.292 20.875 1.00 89.75 113 VAL A C 1
ATOM 810 O O . VAL A 1 113 ? -5.202 8.211 20.857 1.00 89.75 113 VAL A O 1
ATOM 813 N N . PRO A 1 114 ? -6.893 7.143 21.899 1.00 81.88 114 PRO A N 1
ATOM 814 C CA . PRO A 1 114 ? -6.908 8.032 23.058 1.00 81.88 114 PRO A CA 1
ATOM 815 C C . PRO A 1 114 ? -5.551 8.072 23.765 1.00 81.88 114 PRO A C 1
ATOM 817 O O . PRO A 1 114 ? -4.950 7.027 24.011 1.00 81.88 114 PRO A O 1
ATOM 820 N N . ASN A 1 115 ? -5.089 9.276 24.120 1.00 77.44 115 ASN A N 1
ATOM 821 C CA . ASN A 1 115 ? -3.852 9.507 24.882 1.00 77.44 115 ASN A CA 1
ATOM 822 C C . ASN A 1 115 ? -2.590 8.866 24.267 1.00 77.44 115 ASN A C 1
ATOM 824 O O . ASN A 1 115 ? -1.630 8.577 24.980 1.00 77.44 115 ASN A O 1
ATOM 828 N N . GLY A 1 116 ? -2.590 8.627 22.953 1.00 76.00 116 GLY A N 1
ATOM 829 C CA . GLY A 1 116 ? -1.525 7.917 22.257 1.00 76.00 116 GLY A CA 1
ATOM 830 C C . GLY A 1 116 ? -1.140 8.556 20.928 1.00 76.00 116 GLY A C 1
ATOM 831 O O . GLY A 1 116 ? -1.726 9.536 20.471 1.00 76.00 116 GLY A O 1
ATOM 832 N N . THR A 1 117 ? -0.125 7.971 20.294 1.00 85.69 117 THR A N 1
ATOM 833 C CA . THR A 1 117 ? 0.219 8.301 18.906 1.00 85.69 117 THR A CA 1
ATOM 834 C C . THR A 1 117 ? -0.838 7.693 17.981 1.00 85.69 117 THR A C 1
ATOM 836 O O . THR A 1 117 ? -1.239 6.548 18.215 1.00 85.69 117 THR A O 1
ATOM 839 N N . PRO A 1 118 ? -1.294 8.408 16.934 1.00 91.12 118 PRO A N 1
ATOM 840 C CA . PRO A 1 118 ? -2.164 7.819 15.928 1.00 91.12 118 PRO A CA 1
ATOM 841 C C . PRO A 1 118 ? -1.555 6.535 15.370 1.00 91.12 118 PRO A C 1
ATOM 843 O O . PRO A 1 118 ? -0.367 6.487 15.051 1.00 91.12 118 PRO A O 1
ATOM 846 N N . TRP A 1 119 ? -2.374 5.501 15.237 1.00 94.06 119 TRP A N 1
ATOM 847 C CA . TRP A 1 119 ? -1.956 4.272 14.578 1.00 94.06 119 TRP A CA 1
ATOM 848 C C . TRP A 1 119 ? -2.368 4.343 13.112 1.00 94.06 119 TRP A C 1
ATOM 850 O O . TRP A 1 119 ? -3.543 4.536 12.810 1.00 94.06 119 TRP A O 1
ATOM 860 N N . ASP A 1 120 ? -1.404 4.195 12.208 1.00 95.81 120 ASP A N 1
ATOM 861 C CA . ASP A 1 120 ? -1.652 4.125 10.773 1.00 95.81 120 ASP A CA 1
ATOM 862 C C . ASP A 1 120 ? -1.534 2.680 10.277 1.00 95.81 120 ASP A C 1
ATOM 864 O O . ASP A 1 120 ? -0.521 2.011 10.486 1.00 95.81 120 ASP A O 1
ATOM 868 N N . MET A 1 121 ? -2.559 2.215 9.567 1.00 95.50 121 MET A N 1
ATOM 869 C CA . MET A 1 121 ? -2.516 1.001 8.758 1.00 95.50 121 MET A CA 1
ATOM 870 C C . MET A 1 121 ? -2.534 1.372 7.281 1.00 95.50 121 MET A C 1
ATOM 872 O O . MET A 1 121 ? -3.322 2.216 6.855 1.00 95.50 121 MET A O 1
ATOM 876 N N . ALA A 1 122 ? -1.695 0.711 6.488 1.00 94.62 122 ALA A N 1
ATOM 877 C CA . ALA A 1 122 ? -1.658 0.850 5.039 1.00 94.62 122 ALA A CA 1
ATOM 878 C C . ALA A 1 122 ? -1.791 -0.533 4.400 1.00 94.62 122 ALA A C 1
ATOM 880 O O . ALA A 1 122 ? -0.833 -1.299 4.347 1.00 94.62 122 ALA A O 1
ATOM 881 N N . ASN A 1 123 ? -2.995 -0.837 3.925 1.00 95.38 123 ASN A N 1
ATOM 882 C CA . ASN A 1 123 ? -3.354 -2.142 3.392 1.00 95.38 123 ASN A CA 1
ATOM 883 C C . ASN A 1 123 ? -3.620 -2.064 1.888 1.00 95.38 123 ASN A C 1
ATOM 885 O O . ASN A 1 123 ? -3.912 -1.000 1.329 1.00 95.38 123 ASN A O 1
ATOM 889 N N . ILE A 1 124 ? -3.580 -3.227 1.246 1.00 95.25 124 ILE A N 1
ATOM 890 C CA . ILE A 1 124 ? -4.018 -3.428 -0.131 1.00 95.25 124 ILE A CA 1
ATOM 891 C C . ILE A 1 124 ? -4.989 -4.605 -0.191 1.00 95.25 124 ILE A C 1
ATOM 893 O O . ILE A 1 124 ? -4.878 -5.540 0.591 1.00 95.25 124 ILE A O 1
ATOM 897 N N . SER A 1 125 ? -5.888 -4.587 -1.167 1.00 94.75 125 SER A N 1
ATOM 898 C CA . SER A 1 125 ? -6.935 -5.597 -1.375 1.00 94.75 125 SER A CA 1
ATOM 899 C C . SER A 1 125 ? -6.436 -6.937 -1.922 1.00 94.75 125 SER A C 1
ATOM 901 O O . SER A 1 125 ? -7.215 -7.744 -2.424 1.00 94.75 125 SER A O 1
ATOM 903 N N . VAL A 1 126 ? -5.118 -7.124 -1.976 1.00 94.38 126 VAL A N 1
ATOM 904 C CA . VAL A 1 126 ? -4.479 -8.308 -2.546 1.00 94.38 126 VAL A CA 1
ATOM 905 C C . VAL A 1 126 ? -3.646 -8.935 -1.436 1.00 94.38 126 VAL A C 1
ATOM 907 O O . VAL A 1 126 ? -2.821 -8.232 -0.855 1.00 94.38 126 VAL A O 1
ATOM 910 N N . PRO A 1 127 ? -3.774 -10.245 -1.167 1.00 93.69 127 PRO A N 1
ATOM 911 C CA . PRO A 1 127 ? -3.089 -10.892 -0.043 1.00 93.69 127 PRO A CA 1
ATOM 912 C C . PRO A 1 127 ? -1.576 -11.072 -0.265 1.00 93.69 127 PRO A C 1
ATOM 914 O O . PRO A 1 127 ? -0.904 -11.747 0.508 1.00 93.69 127 PRO A O 1
ATOM 917 N N . ILE A 1 128 ? -1.039 -10.516 -1.352 1.00 94.75 128 ILE A N 1
ATOM 918 C CA . ILE A 1 128 ? 0.349 -10.644 -1.787 1.00 94.75 128 ILE A CA 1
ATOM 919 C C . ILE A 1 128 ? 0.827 -9.332 -2.415 1.00 94.75 128 ILE A C 1
ATOM 921 O O . ILE A 1 128 ? 0.076 -8.641 -3.113 1.00 94.75 128 ILE A O 1
ATOM 925 N N . PHE A 1 129 ? 2.103 -9.012 -2.207 1.00 94.94 129 PHE A N 1
ATOM 926 C CA . PHE A 1 129 ? 2.754 -7.845 -2.798 1.00 94.94 129 PHE A CA 1
ATOM 927 C C . PHE A 1 129 ? 3.684 -8.246 -3.950 1.00 94.94 129 PHE A C 1
ATOM 929 O O . PHE A 1 129 ? 4.291 -9.316 -3.929 1.00 94.94 129 PHE A O 1
ATOM 936 N N . GLY A 1 130 ? 3.797 -7.387 -4.968 1.00 93.38 130 GLY A N 1
ATOM 937 C CA . GLY A 1 130 ? 4.613 -7.625 -6.166 1.00 93.38 130 GLY A CA 1
ATOM 938 C C . GLY A 1 130 ? 6.128 -7.565 -5.940 1.00 93.38 130 GLY A C 1
ATOM 939 O O . GLY A 1 130 ? 6.891 -7.762 -6.881 1.00 93.38 130 GLY A O 1
ATOM 940 N N . ALA A 1 131 ? 6.575 -7.311 -4.710 1.00 95.00 131 ALA A N 1
ATOM 941 C CA . ALA A 1 131 ? 7.976 -7.338 -4.324 1.00 95.00 131 ALA A CA 1
ATOM 942 C C . ALA A 1 131 ? 8.130 -8.007 -2.947 1.00 95.00 131 ALA A C 1
ATOM 944 O O . ALA A 1 131 ? 7.531 -7.544 -1.980 1.00 95.00 131 ALA A O 1
ATOM 945 N N . PRO A 1 132 ? 8.915 -9.088 -2.818 1.00 93.50 132 PRO A N 1
ATOM 946 C CA . PRO A 1 132 ? 9.110 -9.751 -1.529 1.00 93.50 132 PRO A CA 1
ATOM 947 C C . PRO A 1 132 ? 10.022 -8.961 -0.578 1.00 93.50 132 PRO A C 1
ATOM 949 O O . PRO A 1 132 ? 10.012 -9.228 0.619 1.00 93.50 132 PRO A O 1
ATOM 952 N N . THR A 1 133 ? 10.808 -8.013 -1.099 1.00 94.44 133 THR A N 1
ATOM 953 C CA . THR A 1 133 ? 11.704 -7.154 -0.317 1.00 94.44 133 THR A CA 1
ATOM 954 C C . THR A 1 133 ? 11.717 -5.723 -0.876 1.00 94.44 133 THR A C 1
ATOM 956 O O . THR A 1 133 ? 11.359 -5.518 -2.045 1.00 94.44 133 THR A O 1
ATOM 959 N N . PRO A 1 134 ? 12.138 -4.719 -0.085 1.00 94.19 134 PRO A N 1
ATOM 960 C CA . PRO A 1 134 ? 12.304 -3.351 -0.574 1.00 94.19 134 PRO A CA 1
ATOM 961 C C . PRO A 1 134 ? 13.315 -3.226 -1.728 1.00 94.19 134 PRO A C 1
ATOM 963 O O . PRO A 1 134 ? 13.094 -2.447 -2.653 1.00 94.19 134 PRO A O 1
ATOM 966 N N . GLU A 1 135 ? 14.392 -4.015 -1.733 1.00 95.44 135 GLU A N 1
ATOM 967 C CA . GLU A 1 135 ? 15.392 -4.031 -2.812 1.00 95.44 135 GLU A CA 1
ATOM 968 C C . GLU A 1 135 ? 14.761 -4.528 -4.113 1.00 95.44 135 GLU A C 1
ATOM 970 O O . GLU A 1 135 ? 14.935 -3.908 -5.161 1.00 95.44 135 GLU A O 1
ATOM 975 N N . ALA A 1 136 ? 13.962 -5.600 -4.041 1.00 96.00 136 ALA A N 1
ATOM 976 C CA . ALA A 1 136 ? 13.242 -6.130 -5.193 1.00 96.00 136 ALA A CA 1
ATOM 977 C C . ALA A 1 136 ? 12.209 -5.130 -5.740 1.00 96.00 136 ALA A C 1
ATOM 979 O O . ALA A 1 136 ? 11.991 -5.082 -6.951 1.00 96.00 136 ALA A O 1
ATOM 980 N N . LEU A 1 137 ? 11.591 -4.312 -4.876 1.00 95.69 137 LEU A N 1
ATOM 981 C CA . LEU A 1 137 ? 10.709 -3.222 -5.306 1.00 95.69 137 LEU A CA 1
ATOM 982 C C . LEU A 1 137 ? 11.493 -2.178 -6.105 1.00 95.69 137 LEU A C 1
ATOM 984 O O . LEU A 1 137 ? 11.102 -1.829 -7.218 1.00 95.69 137 LEU A O 1
ATOM 988 N N . VAL A 1 138 ? 12.596 -1.688 -5.539 1.00 97.00 138 VAL A N 1
ATOM 989 C CA . VAL A 1 138 ? 13.416 -0.646 -6.162 1.00 97.00 138 VAL A CA 1
ATOM 990 C C . VAL A 1 138 ? 14.023 -1.137 -7.475 1.00 97.00 138 VAL A C 1
ATOM 992 O O . VAL A 1 138 ? 13.940 -0.434 -8.480 1.00 97.00 138 VAL A O 1
ATOM 995 N N . GLU A 1 139 ? 14.580 -2.345 -7.502 1.00 96.81 139 GLU A N 1
ATOM 996 C CA . GLU A 1 139 ? 15.144 -2.927 -8.720 1.00 96.81 139 GLU A CA 1
ATOM 997 C C . GLU A 1 139 ? 14.064 -3.173 -9.777 1.00 96.81 139 GLU A C 1
ATOM 999 O O . GLU A 1 139 ? 14.219 -2.791 -10.937 1.00 96.81 139 GLU A O 1
ATOM 1004 N N . GLY A 1 140 ? 12.908 -3.699 -9.362 1.00 96.69 140 GLY A N 1
ATOM 1005 C CA . GLY A 1 140 ? 11.760 -3.896 -10.240 1.00 96.69 140 GLY A CA 1
ATOM 1006 C C . GLY A 1 140 ? 11.258 -2.599 -10.883 1.00 96.69 140 GLY A C 1
ATOM 1007 O O . GLY A 1 140 ? 10.844 -2.620 -12.045 1.00 96.69 140 GLY A O 1
ATOM 1008 N N . LEU A 1 141 ? 11.310 -1.474 -10.165 1.00 96.25 141 LEU A N 1
ATOM 1009 C CA . LEU A 1 141 ? 11.009 -0.143 -10.702 1.00 96.25 141 LEU A CA 1
ATOM 1010 C C . LEU A 1 141 ? 12.114 0.346 -11.650 1.00 96.25 141 LEU A C 1
ATOM 1012 O O . LEU A 1 141 ? 11.809 0.835 -12.735 1.00 96.25 141 LEU A O 1
ATOM 1016 N N . ARG A 1 142 ? 13.392 0.172 -11.293 1.00 96.56 142 ARG A N 1
ATOM 1017 C CA . ARG A 1 142 ? 14.532 0.605 -12.121 1.00 96.56 142 ARG A CA 1
ATOM 1018 C C . ARG A 1 142 ? 14.552 -0.064 -13.488 1.00 96.56 142 ARG A C 1
ATOM 1020 O O . ARG A 1 142 ? 14.662 0.646 -14.482 1.00 96.56 142 ARG A O 1
ATOM 1027 N N . VAL A 1 143 ? 14.356 -1.382 -13.565 1.00 97.38 143 VAL A N 1
ATOM 1028 C CA . VAL A 1 143 ? 14.309 -2.092 -14.861 1.00 97.38 143 VAL A CA 1
ATOM 1029 C C . VAL A 1 143 ? 13.091 -1.710 -15.712 1.00 97.38 143 VAL A C 1
ATOM 1031 O O . VAL A 1 143 ? 13.071 -1.959 -16.913 1.00 97.38 143 VAL A O 1
ATOM 1034 N N . ARG A 1 144 ? 12.068 -1.094 -15.103 1.00 96.25 144 ARG A N 1
ATOM 1035 C CA . ARG A 1 144 ? 10.862 -0.584 -15.775 1.00 96.25 144 ARG A CA 1
ATOM 1036 C C . ARG A 1 144 ? 10.936 0.905 -16.113 1.00 96.25 144 ARG A C 1
ATOM 1038 O O . ARG A 1 144 ? 9.972 1.433 -16.664 1.00 96.25 144 ARG A O 1
ATOM 1045 N N . ARG A 1 145 ? 12.042 1.583 -15.800 1.00 96.12 145 ARG A N 1
ATOM 1046 C CA . ARG A 1 145 ? 12.283 2.966 -16.219 1.00 96.12 145 ARG A CA 1
ATOM 1047 C C . ARG A 1 145 ? 12.240 3.045 -17.753 1.00 96.12 145 ARG A C 1
ATOM 1049 O O . ARG A 1 145 ? 12.958 2.281 -18.402 1.00 96.12 145 ARG A O 1
ATOM 1056 N N . PRO A 1 146 ? 11.434 3.944 -18.340 1.00 96.12 146 PRO A N 1
ATOM 1057 C CA . PRO A 1 146 ? 11.480 4.200 -19.772 1.00 96.12 146 PRO A CA 1
ATOM 1058 C C . PRO A 1 146 ? 12.859 4.712 -20.199 1.00 96.12 146 PRO A C 1
ATOM 1060 O O . PRO A 1 146 ? 13.429 5.588 -19.547 1.00 96.12 146 PRO A O 1
ATOM 1063 N N . ASP A 1 147 ? 13.386 4.186 -21.299 1.00 93.69 147 ASP A N 1
ATOM 1064 C CA . ASP A 1 147 ? 14.587 4.726 -21.925 1.00 93.69 147 ASP A CA 1
ATOM 1065 C C . ASP A 1 147 ? 14.295 6.137 -22.488 1.00 93.69 147 ASP A C 1
ATOM 1067 O O . ASP A 1 147 ? 13.268 6.317 -23.150 1.00 93.69 147 ASP A O 1
ATOM 1071 N N . PRO A 1 148 ? 15.154 7.148 -22.249 1.00 91.94 148 PRO A N 1
ATOM 1072 C CA . PRO A 1 148 ? 14.889 8.522 -22.680 1.00 91.94 148 PRO A CA 1
ATOM 1073 C C . PRO A 1 148 ? 14.774 8.712 -24.196 1.00 91.94 148 PRO A C 1
ATOM 1075 O O . PRO A 1 148 ? 14.092 9.636 -24.633 1.00 91.94 148 PRO A O 1
ATOM 1078 N N . ALA A 1 149 ? 15.433 7.871 -24.999 1.00 94.62 149 ALA A N 1
ATOM 1079 C CA . ALA A 1 149 ? 15.404 7.977 -26.454 1.00 94.62 149 ALA A CA 1
ATOM 1080 C C . ALA A 1 149 ? 14.146 7.328 -27.050 1.00 94.62 149 ALA A C 1
ATOM 1082 O O . ALA A 1 149 ? 13.599 7.822 -28.033 1.00 94.62 149 ALA A O 1
ATOM 1083 N N . THR A 1 150 ? 13.672 6.229 -26.459 1.00 94.38 150 THR A N 1
ATOM 1084 C CA . THR A 1 150 ? 12.539 5.451 -26.994 1.00 94.38 150 THR A CA 1
ATOM 1085 C C . THR A 1 150 ? 11.214 5.683 -26.266 1.00 94.38 150 THR A C 1
ATOM 1087 O O . THR A 1 150 ? 10.155 5.318 -26.781 1.00 94.38 150 THR A O 1
ATOM 1090 N N . GLY A 1 151 ? 11.251 6.238 -25.052 1.00 94.44 151 GLY A N 1
ATOM 1091 C CA . GLY A 1 151 ? 10.094 6.384 -24.170 1.00 94.44 151 GLY A CA 1
ATOM 1092 C C . GLY A 1 151 ? 9.520 5.053 -23.671 1.00 94.44 151 GLY A C 1
ATOM 1093 O O . GLY A 1 151 ? 8.399 5.027 -23.160 1.00 94.44 151 GLY A O 1
ATOM 1094 N N . ARG A 1 152 ? 10.245 3.935 -23.828 1.00 95.19 152 ARG A N 1
ATOM 1095 C CA . ARG A 1 152 ? 9.785 2.584 -23.470 1.00 95.19 152 ARG A CA 1
ATOM 1096 C C . ARG A 1 152 ? 10.796 1.868 -22.571 1.00 95.19 152 ARG A C 1
ATOM 1098 O O . ARG A 1 152 ? 11.992 2.107 -22.706 1.00 95.19 152 ARG A O 1
ATOM 1105 N N . PRO A 1 153 ? 10.356 0.986 -21.658 1.00 96.31 153 PRO A N 1
ATOM 1106 C CA . PRO A 1 153 ? 11.278 0.169 -20.872 1.00 96.31 153 PRO A CA 1
ATOM 1107 C C . PRO A 1 153 ? 12.052 -0.842 -21.728 1.00 96.31 153 PRO A C 1
ATOM 1109 O O . PRO A 1 153 ? 11.550 -1.312 -22.752 1.00 96.31 153 PRO A O 1
ATOM 1112 N N . ASN A 1 154 ? 13.237 -1.250 -21.265 1.00 96.69 154 ASN A N 1
ATOM 1113 C CA . ASN A 1 154 ? 13.987 -2.345 -21.880 1.00 96.69 154 ASN A CA 1
ATOM 1114 C C . ASN A 1 154 ? 13.360 -3.702 -21.502 1.00 96.69 154 ASN A C 1
ATOM 1116 O O . ASN A 1 154 ? 13.439 -4.149 -20.355 1.00 96.69 154 ASN A O 1
ATOM 1120 N N . GLN A 1 155 ? 12.758 -4.378 -22.483 1.00 97.38 155 GLN A N 1
ATOM 1121 C CA . GLN A 1 155 ? 12.066 -5.647 -22.257 1.00 97.38 155 GLN A CA 1
ATOM 1122 C C . GLN A 1 155 ? 13.010 -6.792 -21.855 1.00 97.38 155 GLN A C 1
ATOM 1124 O O . GLN A 1 155 ? 12.616 -7.647 -21.062 1.00 97.38 155 GLN A O 1
ATOM 1129 N N . GLU A 1 156 ? 14.245 -6.814 -22.357 1.00 97.94 156 GLU A N 1
ATOM 1130 C CA . GLU A 1 156 ? 15.239 -7.833 -22.003 1.00 97.94 156 GLU A CA 1
ATOM 1131 C C . GLU A 1 156 ? 15.630 -7.723 -20.525 1.00 97.94 156 GLU A C 1
ATOM 1133 O O . GLU A 1 156 ? 15.607 -8.721 -19.804 1.00 97.94 156 GLU A O 1
ATOM 1138 N N . ALA A 1 157 ? 15.864 -6.500 -20.041 1.00 97.75 157 ALA A N 1
ATOM 1139 C CA . ALA A 1 157 ? 16.159 -6.241 -18.632 1.00 97.75 157 ALA A CA 1
ATOM 1140 C C . ALA A 1 157 ? 14.992 -6.646 -17.713 1.00 97.75 157 ALA A C 1
ATOM 1142 O O . ALA A 1 157 ? 15.199 -7.273 -16.673 1.00 97.75 157 ALA A O 1
ATOM 1143 N N . ILE A 1 158 ? 13.750 -6.349 -18.115 1.00 97.94 158 ILE A N 1
ATOM 1144 C CA . ILE A 1 158 ? 12.552 -6.783 -17.381 1.00 97.94 158 ILE A CA 1
ATOM 1145 C C . ILE A 1 158 ? 12.472 -8.311 -17.329 1.00 97.94 158 ILE A C 1
ATOM 1147 O O . ILE A 1 158 ? 12.205 -8.872 -16.264 1.00 97.94 158 ILE A O 1
ATOM 1151 N N . ASN A 1 159 ? 12.699 -8.989 -18.455 1.00 98.12 159 ASN A N 1
ATOM 1152 C CA . ASN A 1 159 ? 12.636 -10.447 -18.532 1.00 98.12 159 ASN A CA 1
ATOM 1153 C C . ASN A 1 159 ? 13.715 -11.098 -17.658 1.00 98.12 159 ASN A C 1
ATOM 1155 O O . ASN A 1 159 ? 13.403 -12.019 -16.903 1.00 98.12 159 ASN A O 1
ATOM 1159 N N . ALA A 1 160 ? 14.948 -10.588 -17.700 1.00 98.31 160 ALA A N 1
ATOM 1160 C CA . ALA A 1 160 ? 16.045 -11.052 -16.855 1.00 98.31 160 ALA A CA 1
ATOM 1161 C C . ALA A 1 160 ? 15.727 -10.866 -15.362 1.00 98.31 160 ALA A C 1
ATOM 1163 O O . ALA A 1 160 ? 15.873 -11.801 -14.573 1.00 98.31 160 ALA A O 1
ATOM 1164 N N . PHE A 1 161 ? 15.201 -9.697 -14.979 1.00 98.19 161 PHE A N 1
ATOM 1165 C CA . PHE A 1 161 ? 14.760 -9.439 -13.609 1.00 98.19 161 PHE A CA 1
ATOM 1166 C C . PHE A 1 161 ? 13.674 -10.420 -13.161 1.00 98.19 161 PHE A C 1
ATOM 1168 O O . PHE A 1 161 ? 13.761 -10.972 -12.066 1.00 98.19 161 PHE A O 1
ATOM 1175 N N . VAL A 1 162 ? 12.658 -10.655 -13.995 1.00 97.88 162 VAL A N 1
ATOM 1176 C CA . VAL A 1 162 ? 11.558 -11.581 -13.688 1.00 97.88 162 VAL A CA 1
ATOM 1177 C C . VAL A 1 162 ? 12.056 -13.020 -13.568 1.00 97.88 162 VAL A C 1
ATOM 1179 O O . VAL A 1 162 ? 11.633 -13.722 -12.650 1.00 97.88 162 VAL A O 1
ATOM 1182 N N . ALA A 1 163 ? 12.963 -13.450 -14.448 1.00 97.94 163 ALA A N 1
ATOM 1183 C CA . ALA A 1 163 ? 13.568 -14.777 -14.396 1.00 97.94 163 ALA A CA 1
ATOM 1184 C C . ALA A 1 163 ? 14.364 -14.988 -13.098 1.00 97.94 163 ALA A C 1
ATOM 1186 O O . ALA A 1 163 ? 14.235 -16.032 -12.463 1.00 97.94 163 ALA A O 1
ATOM 1187 N N . ALA A 1 164 ? 15.119 -13.974 -12.663 1.00 97.56 164 ALA A N 1
ATOM 1188 C CA . ALA A 1 164 ? 15.850 -13.999 -11.398 1.00 97.56 164 ALA A CA 1
ATOM 1189 C C . ALA A 1 164 ? 14.937 -13.845 -10.164 1.00 97.56 164 ALA A C 1
ATOM 1191 O O . ALA A 1 164 ? 15.266 -14.331 -9.084 1.00 97.56 164 ALA A O 1
ATOM 1192 N N . ASN A 1 165 ? 13.776 -13.196 -10.308 1.00 97.44 165 ASN A N 1
ATOM 1193 C CA . ASN A 1 165 ? 12.867 -12.859 -9.210 1.00 97.44 165 ASN A CA 1
ATOM 1194 C C . ASN A 1 165 ? 11.424 -13.322 -9.487 1.00 97.44 165 ASN A C 1
ATOM 1196 O O . ASN A 1 165 ? 10.499 -12.499 -9.481 1.00 97.44 165 ASN A O 1
ATOM 1200 N N . PRO A 1 166 ? 11.164 -14.630 -9.673 1.00 96.69 166 PRO A N 1
ATOM 1201 C CA . PRO A 1 166 ? 9.863 -15.123 -10.134 1.00 96.69 166 PRO A CA 1
ATOM 1202 C C . PRO A 1 166 ? 8.705 -14.772 -9.185 1.00 96.69 166 PRO A C 1
ATOM 1204 O O . PRO A 1 166 ? 7.570 -14.582 -9.634 1.00 96.69 166 PRO A O 1
ATOM 1207 N N . LYS A 1 167 ? 8.980 -14.604 -7.881 1.00 96.38 167 LYS A N 1
ATOM 1208 C CA . LYS A 1 167 ? 7.989 -14.184 -6.871 1.00 96.38 167 LYS A CA 1
ATOM 1209 C C . LYS A 1 167 ? 7.377 -12.807 -7.159 1.00 96.38 167 LYS A C 1
ATOM 1211 O O . LYS A 1 167 ? 6.238 -12.565 -6.772 1.00 96.38 167 LYS A O 1
ATOM 1216 N N . THR A 1 168 ? 8.074 -11.933 -7.887 1.00 97.00 168 THR A N 1
ATOM 1217 C CA . THR A 1 168 ? 7.565 -10.596 -8.250 1.00 97.00 168 THR A CA 1
ATOM 1218 C C . THR A 1 168 ? 6.377 -10.650 -9.213 1.00 97.00 168 THR A C 1
ATOM 1220 O O . THR A 1 168 ? 5.611 -9.697 -9.334 1.00 97.00 168 THR A O 1
ATOM 1223 N N . THR A 1 169 ? 6.155 -11.798 -9.862 1.00 96.50 169 THR A N 1
ATOM 1224 C CA . THR A 1 169 ? 5.024 -11.998 -10.778 1.00 96.50 169 THR A CA 1
ATOM 1225 C C . THR A 1 169 ? 3.721 -12.377 -10.075 1.00 96.50 169 THR A C 1
ATOM 1227 O O . THR A 1 169 ? 2.657 -12.306 -10.690 1.00 96.50 169 THR A O 1
ATOM 1230 N N . LEU A 1 170 ? 3.771 -12.773 -8.797 1.00 97.00 170 LEU A N 1
ATOM 1231 C CA . LEU A 1 170 ? 2.627 -13.377 -8.110 1.00 97.00 170 LEU A CA 1
ATOM 1232 C C . LEU A 1 170 ? 1.444 -12.410 -7.991 1.00 97.00 170 LEU A C 1
ATOM 1234 O O . LEU A 1 170 ? 0.318 -12.789 -8.309 1.00 97.00 170 LEU A O 1
ATOM 1238 N N . GLN A 1 171 ? 1.693 -11.153 -7.611 1.00 96.75 171 GLN A N 1
ATOM 1239 C CA . GLN A 1 171 ? 0.632 -10.147 -7.499 1.00 96.75 171 GLN A CA 1
ATOM 1240 C C . GLN A 1 171 ? -0.038 -9.875 -8.853 1.00 96.75 171 GLN A C 1
ATOM 1242 O O . GLN A 1 171 ? -1.264 -9.838 -8.935 1.00 96.75 171 GLN A O 1
ATOM 1247 N N . GLY A 1 172 ? 0.752 -9.746 -9.925 1.00 95.69 172 GLY A N 1
ATOM 1248 C CA . GLY A 1 172 ? 0.227 -9.554 -11.279 1.00 95.69 172 GLY A CA 1
ATOM 1249 C C . GLY A 1 172 ? -0.634 -10.730 -11.746 1.00 95.69 172 GLY A C 1
ATOM 1250 O O . GLY A 1 172 ? -1.720 -10.522 -12.281 1.00 95.69 172 GLY A O 1
ATOM 1251 N N . ARG A 1 173 ? -0.200 -11.970 -11.476 1.00 96.50 173 ARG A N 1
ATOM 1252 C CA . ARG A 1 173 ? -0.982 -13.183 -11.775 1.00 96.50 173 ARG A CA 1
ATOM 1253 C C . ARG A 1 173 ? -2.304 -13.216 -11.011 1.00 96.50 173 ARG A C 1
ATOM 1255 O O . ARG A 1 173 ? -3.335 -13.526 -11.600 1.00 96.50 173 ARG A O 1
ATOM 1262 N N . TRP A 1 174 ? -2.294 -12.854 -9.729 1.00 96.69 174 TRP A N 1
ATOM 1263 C CA . TRP A 1 174 ? -3.514 -12.792 -8.925 1.00 96.69 174 TRP A CA 1
ATOM 1264 C C . TRP A 1 174 ? -4.489 -11.737 -9.461 1.00 96.69 174 TRP A C 1
ATOM 1266 O O . TRP A 1 174 ? -5.665 -12.032 -9.648 1.00 96.69 174 TRP A O 1
ATOM 1276 N N . LEU A 1 175 ? -4.008 -10.535 -9.790 1.00 96.00 175 LEU A N 1
ATOM 1277 C CA . LEU A 1 175 ? -4.835 -9.463 -10.363 1.00 96.00 175 LEU A CA 1
ATOM 1278 C C . LEU A 1 175 ? -5.406 -9.823 -11.744 1.00 96.00 175 LEU A C 1
ATOM 1280 O O . LEU A 1 175 ? -6.517 -9.420 -12.087 1.00 96.00 175 LEU A O 1
ATOM 1284 N N . ALA A 1 176 ? -4.664 -10.588 -12.547 1.00 95.88 176 ALA A N 1
ATOM 1285 C CA . ALA A 1 176 ? -5.157 -11.090 -13.826 1.00 95.88 176 ALA A CA 1
ATOM 1286 C C . ALA A 1 176 ? -6.288 -12.117 -13.639 1.00 95.88 176 ALA A C 1
ATOM 1288 O O . ALA A 1 176 ? -7.269 -12.086 -14.381 1.00 95.88 176 ALA A O 1
ATOM 1289 N N . ALA A 1 177 ? -6.176 -12.984 -12.629 1.00 96.06 177 ALA A N 1
ATOM 1290 C CA . ALA A 1 177 ? -7.149 -14.038 -12.344 1.00 96.06 177 ALA A CA 1
ATOM 1291 C C . ALA A 1 177 ? -8.418 -13.549 -11.619 1.00 96.06 177 ALA A C 1
ATOM 1293 O O . ALA A 1 177 ? -9.439 -14.229 -11.666 1.00 96.06 177 ALA A O 1
ATOM 1294 N N . ASN A 1 178 ? -8.384 -12.382 -10.967 1.00 94.06 178 ASN A N 1
ATOM 1295 C CA . ASN A 1 178 ? -9.487 -11.876 -10.146 1.00 94.06 178 ASN A CA 1
ATOM 1296 C C . ASN A 1 178 ? -10.074 -10.585 -10.727 1.00 94.06 178 ASN A C 1
ATOM 1298 O O . ASN A 1 178 ? -9.347 -9.684 -11.149 1.00 94.06 178 ASN A O 1
ATOM 1302 N N . ALA A 1 179 ? -11.403 -10.486 -10.770 1.00 92.88 179 ALA A N 1
ATOM 1303 C CA . ALA A 1 179 ? -12.066 -9.251 -11.174 1.00 92.88 179 ALA A CA 1
ATOM 1304 C C . ALA A 1 179 ? -11.848 -8.153 -10.112 1.00 92.88 179 ALA A C 1
ATOM 1306 O O . ALA A 1 179 ? -11.835 -8.459 -8.917 1.00 92.88 179 ALA A O 1
ATOM 1307 N N . PRO A 1 180 ? -11.694 -6.878 -10.512 1.00 92.44 180 PRO A N 1
ATOM 1308 C CA . PRO A 1 180 ? -11.695 -5.776 -9.558 1.00 92.44 180 PRO A CA 1
ATOM 1309 C C . PRO A 1 180 ? -13.012 -5.729 -8.765 1.00 92.44 180 PRO A C 1
ATOM 1311 O O . PRO A 1 180 ? -14.061 -6.057 -9.325 1.00 92.44 180 PRO A O 1
ATOM 1314 N N . PRO A 1 181 ? -12.993 -5.295 -7.492 1.00 92.75 181 PRO A N 1
ATOM 1315 C CA . PRO A 1 181 ? -14.214 -5.170 -6.705 1.00 92.75 181 PRO A CA 1
ATOM 1316 C C . PRO A 1 181 ? -15.152 -4.120 -7.315 1.00 92.75 181 PRO A C 1
ATOM 1318 O O . PRO A 1 181 ? -14.700 -3.121 -7.877 1.00 92.75 181 PRO A O 1
ATOM 1321 N N . ALA A 1 182 ? -16.463 -4.328 -7.165 1.00 93.81 182 ALA A N 1
ATOM 1322 C CA . ALA A 1 182 ? -17.488 -3.429 -7.703 1.00 93.81 182 ALA A CA 1
ATOM 1323 C C . ALA A 1 182 ? -17.487 -2.042 -7.035 1.00 93.81 182 ALA A C 1
ATOM 1325 O O . ALA A 1 182 ? -17.894 -1.054 -7.642 1.00 93.81 182 ALA A O 1
ATOM 1326 N N . SER A 1 183 ? -17.045 -1.964 -5.777 1.00 94.56 183 SER A N 1
ATOM 1327 C CA . SER A 1 183 ? -16.983 -0.727 -5.001 1.00 94.56 183 SER A CA 1
ATOM 1328 C C . SER A 1 183 ? -15.908 -0.794 -3.912 1.00 94.56 183 SER A C 1
ATOM 1330 O O . SER A 1 183 ? -15.405 -1.868 -3.571 1.00 94.56 183 SER A O 1
ATOM 1332 N N . TRP A 1 184 ? -15.615 0.353 -3.297 1.00 94.56 184 TRP A N 1
ATOM 1333 C CA . TRP A 1 184 ? -14.763 0.438 -2.106 1.00 94.56 184 TRP A CA 1
ATOM 1334 C C . TRP A 1 184 ? -15.309 -0.371 -0.923 1.00 94.56 184 TRP A C 1
ATOM 1336 O O . TRP A 1 184 ? -14.531 -0.952 -0.176 1.00 94.56 184 TRP A O 1
ATOM 1346 N N . ALA A 1 185 ? -16.636 -0.455 -0.782 1.00 92.81 185 ALA A N 1
ATOM 1347 C CA . ALA A 1 185 ? -17.296 -1.171 0.311 1.00 92.81 185 ALA A CA 1
ATOM 1348 C C . ALA A 1 185 ? -17.249 -2.700 0.154 1.00 92.81 185 ALA A C 1
ATOM 1350 O O . ALA A 1 185 ? -17.398 -3.427 1.128 1.00 92.81 185 ALA A O 1
ATOM 1351 N N . THR A 1 186 ? -17.034 -3.190 -1.068 1.00 91.75 186 THR A N 1
ATOM 1352 C CA . THR A 1 186 ? -16.932 -4.623 -1.393 1.00 91.75 186 THR A CA 1
ATOM 1353 C C . THR A 1 186 ? -15.494 -5.017 -1.734 1.00 91.75 186 THR A C 1
ATOM 1355 O O . THR A 1 186 ? -15.270 -5.948 -2.507 1.00 91.75 186 THR A O 1
ATOM 1358 N N . THR A 1 187 ? -14.518 -4.241 -1.263 1.00 86.69 187 THR A N 1
ATOM 1359 C CA . THR A 1 187 ? -13.094 -4.528 -1.437 1.00 86.69 187 THR A CA 1
ATOM 1360 C C . THR A 1 187 ? -12.639 -5.419 -0.274 1.00 86.69 187 THR A C 1
ATOM 1362 O O . THR A 1 187 ? -12.825 -4.998 0.867 1.00 86.69 187 THR A O 1
ATOM 1365 N N . PRO A 1 188 ? -12.106 -6.626 -0.541 1.00 62.41 188 PRO A N 1
ATOM 1366 C CA . PRO A 1 188 ? -11.628 -7.536 0.500 1.00 62.41 188 PRO A CA 1
ATOM 1367 C C . PRO A 1 188 ? -10.386 -7.006 1.224 1.00 62.41 188 PRO A C 1
ATOM 1369 O O . PRO A 1 188 ? -9.640 -6.193 0.622 1.00 62.41 188 PRO A O 1
#

Foldseek 3Di:
DDDDDDDDDDDDDDDDPPPPPPDPPDPDFDDPVLLLVLLCLQVPDDDPADSWQRDKDKDKDWQAADPVNVVVDPAQSNVRDTWIKIWIWGWTDDRPDDLQDLTKIWIWMWTPRPPDDTDIDIDILFPAALAPGNVLSSLLSNQQRQDPVGRGGDPVSNVVSCVVPVSSCPRVVVSVVDGRAPDPVRRD

pLDDT: mean 87.56, std 15.74, range [43.31, 98.31]

Radius of gyration: 28.31 Å; chains: 1; bounding box: 112×33×52 Å

Secondary structure (DSSP, 8-state):
-------PPPP---------------PPPPPHHHHHHHHHHHH---SSS-SSS-SEEEEEEEEE--HHHHHH---GGGSS-EEEEEEEEEESS-TT--TTSSSPEEEEEEE--TTSPPEEEEEESSSS-S-SSHHHHHHHHHTTSBPTTTSSB-HHHHHHHHHH-GGGGHHHHHHHHSPPPSSGGG--

Sequence (188 aa):
MPMLASPRAAPIVAILLSLGVAAPAVAQAPTPMQVIEAFEGVQGPIRTYRPSHPKGTCAAGFFEGTAEGAKLSVSPAFGGQRIPTIIRFGVGGGPTAADTSRSTRSLSIRFQVPNGTPWDMANISVPIFGAPTPEALVEGLRVRRPDPATGRPNQEAINAFVAANPKTTLQGRWLAANAPPASWATTP